Protein AF-A0A813LI84-F1 (afdb_monomer)

Sequence (246 aa):
MDTASLQQKVKVAVPTIILCWWVLRRARQSRLPRPPSPPGHWLLGHALQLPDPSGPDAQHVDVLLLEWARKYNWTVFSFWVPIVGRFIVAADPALVRQVLVTENYPKASLYGNLLPLLGEGSMLVAEGSEWAAKRKVFNPGFSPGFLRGVVATVAEKVQTLCEKCSQAADSAEELGLHEATVDFTADVIAQVAFGEDWGTRGGRADAPSAAVAPTRQLMFELQWECTQNQITPLRIYTNLLSRLRI

Solvent-accessible surface area (backbone atoms only — not comparable to full-atom values): 14608 Å² total; per-residue (Å²): 133,68,64,67,66,52,53,55,50,49,67,53,47,53,58,51,51,52,48,52,49,51,52,52,50,60,70,67,49,70,92,63,88,74,60,56,57,76,93,50,48,94,81,47,28,41,53,86,73,53,55,51,78,87,46,98,80,47,45,62,65,63,59,59,51,51,53,50,33,61,75,50,70,42,39,50,34,31,56,37,32,65,96,84,42,74,48,74,50,63,60,30,68,70,56,41,45,39,46,68,60,72,68,46,64,76,82,60,77,72,52,62,76,45,33,90,79,57,40,91,83,25,67,90,67,44,57,72,70,62,24,51,55,51,49,63,69,51,48,64,76,68,30,75,69,50,50,61,70,43,46,64,62,47,50,55,54,49,50,54,52,51,51,54,54,48,51,26,61,76,69,73,46,90,72,64,62,66,60,55,49,50,50,49,50,50,36,46,46,33,35,72,76,71,70,37,80,61,69,80,69,78,87,75,98,68,73,50,58,89,78,47,42,60,55,53,49,47,51,51,50,47,48,44,40,56,70,75,60,34,89,47,76,61,49,61,48,54,56,50,41,65,73,63,75,114

Structure (mmCIF, N/CA/C/O backbone):
data_AF-A0A813LI84-F1
#
_entry.id   AF-A0A813LI84-F1
#
loop_
_atom_site.group_PDB
_atom_site.id
_atom_site.type_symbol
_atom_site.label_atom_id
_atom_site.label_alt_id
_atom_site.label_comp_id
_atom_site.label_asym_id
_atom_site.label_entity_id
_atom_site.label_seq_id
_atom_site.pdbx_PDB_ins_code
_atom_site.Cartn_x
_atom_site.Cartn_y
_atom_site.Cartn_z
_atom_site.occupancy
_atom_site.B_iso_or_equiv
_atom_site.auth_seq_id
_atom_site.auth_comp_id
_atom_site.auth_asym_id
_atom_site.auth_atom_id
_atom_site.pdbx_PDB_model_num
ATOM 1 N N . MET A 1 1 ? 20.301 44.327 -21.316 1.00 54.25 1 MET A N 1
ATOM 2 C CA . MET A 1 1 ? 20.402 42.900 -21.700 1.00 54.25 1 MET A CA 1
ATOM 3 C C . MET A 1 1 ? 19.756 42.739 -23.060 1.00 54.25 1 MET A C 1
ATOM 5 O O . MET A 1 1 ? 18.609 43.129 -23.217 1.00 54.25 1 MET A O 1
ATOM 9 N N . ASP A 1 2 ? 20.524 42.263 -24.035 1.00 69.25 2 ASP A N 1
ATOM 10 C CA . ASP A 1 2 ? 20.194 42.347 -25.458 1.00 69.25 2 ASP A CA 1
ATOM 11 C C . ASP A 1 2 ? 19.222 41.231 -25.878 1.00 69.25 2 ASP A C 1
ATOM 13 O O . ASP A 1 2 ? 19.578 40.046 -25.922 1.00 69.25 2 ASP A O 1
ATOM 17 N N . THR A 1 3 ? 17.966 41.602 -26.118 1.00 73.44 3 THR A N 1
ATOM 18 C CA . THR A 1 3 ? 16.835 40.683 -26.331 1.00 73.44 3 THR A CA 1
ATOM 19 C C . THR A 1 3 ? 16.998 39.833 -27.594 1.00 73.44 3 THR A C 1
ATOM 21 O O . THR A 1 3 ? 16.540 38.688 -27.624 1.00 73.44 3 THR A O 1
ATOM 24 N N . ALA A 1 4 ? 17.727 40.330 -28.597 1.00 71.88 4 ALA A N 1
ATOM 25 C CA . ALA A 1 4 ? 18.021 39.614 -29.838 1.00 71.88 4 ALA A CA 1
ATOM 26 C C . ALA A 1 4 ? 18.945 38.401 -29.618 1.00 71.88 4 ALA A C 1
ATOM 28 O O . ALA A 1 4 ? 18.701 37.315 -30.150 1.00 71.88 4 ALA A O 1
ATOM 29 N N . SER A 1 5 ? 19.962 38.546 -28.763 1.00 72.38 5 SER A N 1
ATOM 30 C CA . SER A 1 5 ? 20.884 37.454 -28.418 1.00 72.38 5 SER A CA 1
ATOM 31 C C . SER A 1 5 ? 20.192 36.328 -27.634 1.00 72.38 5 SER A C 1
ATOM 33 O O . SER A 1 5 ? 20.496 35.148 -27.818 1.00 72.38 5 SER A O 1
ATOM 35 N N . LEU A 1 6 ? 19.214 36.688 -26.795 1.00 72.38 6 LEU A N 1
ATOM 36 C CA . LEU A 1 6 ? 18.364 35.751 -26.058 1.00 72.38 6 LEU A CA 1
ATOM 37 C C . LEU A 1 6 ? 17.416 35.003 -27.000 1.00 72.38 6 LEU A C 1
ATOM 39 O O . LEU A 1 6 ? 17.326 33.780 -26.926 1.00 72.38 6 LEU A O 1
ATOM 43 N N . GLN A 1 7 ? 16.777 35.710 -27.935 1.00 72.44 7 GLN A N 1
ATOM 44 C CA . GLN A 1 7 ? 15.902 35.109 -28.946 1.00 72.44 7 GLN A CA 1
ATOM 45 C C . GLN A 1 7 ? 16.643 34.084 -29.818 1.00 72.44 7 GLN A C 1
ATOM 47 O O . GLN A 1 7 ? 16.124 32.995 -30.065 1.00 72.44 7 GLN A O 1
ATOM 52 N N . GLN A 1 8 ? 17.875 34.390 -30.240 1.00 76.38 8 GLN A N 1
ATOM 53 C CA . GLN A 1 8 ? 18.722 33.477 -31.018 1.00 76.38 8 GLN A CA 1
ATOM 54 C C . GLN A 1 8 ? 19.065 32.204 -30.225 1.00 76.38 8 GLN A C 1
ATOM 56 O O . GLN A 1 8 ? 18.937 31.092 -30.740 1.00 76.38 8 GLN A O 1
ATOM 61 N N . LYS A 1 9 ? 19.458 32.353 -28.952 1.00 75.69 9 LYS A N 1
ATOM 62 C CA . LYS A 1 9 ? 19.800 31.224 -28.072 1.00 75.69 9 LYS A CA 1
ATOM 63 C C . LYS A 1 9 ? 18.600 30.312 -27.826 1.00 75.69 9 LYS A C 1
ATOM 65 O O . LYS A 1 9 ? 18.747 29.097 -27.904 1.00 75.69 9 LYS A O 1
ATOM 70 N N . VAL A 1 10 ? 17.410 30.875 -27.610 1.00 77.00 10 VAL A N 1
ATOM 71 C CA . VAL A 1 10 ? 16.169 30.098 -27.433 1.00 77.00 10 VAL A CA 1
ATOM 72 C C . VAL A 1 10 ? 15.811 29.326 -28.707 1.00 77.00 10 VAL A C 1
ATOM 74 O O . VAL A 1 10 ? 15.507 28.135 -28.629 1.00 77.00 10 VAL A O 1
ATOM 77 N N . LYS A 1 11 ? 15.921 29.957 -29.885 1.00 79.50 11 LYS A N 1
ATOM 78 C CA . LYS A 1 11 ? 15.613 29.321 -31.180 1.00 79.50 11 LYS A CA 1
ATOM 79 C C . LYS A 1 11 ? 16.479 28.097 -31.483 1.00 79.50 11 LYS A C 1
ATOM 81 O O . LYS A 1 11 ? 16.001 27.194 -32.158 1.00 79.50 11 LYS A O 1
ATOM 86 N N . VAL A 1 12 ? 17.716 28.045 -30.986 1.00 82.25 12 VAL A N 1
ATOM 87 C CA . VAL A 1 12 ? 18.625 26.899 -31.180 1.00 82.25 12 VAL A CA 1
ATOM 88 C C . VAL A 1 12 ? 18.523 25.891 -30.031 1.00 82.25 12 VAL A C 1
ATOM 90 O O . VAL A 1 12 ? 18.570 24.682 -30.262 1.00 82.25 12 VAL A O 1
ATOM 93 N N . ALA A 1 13 ? 18.333 26.359 -28.796 1.00 83.31 13 ALA A N 1
ATOM 94 C CA . ALA A 1 13 ? 18.251 25.501 -27.616 1.00 83.31 13 ALA A CA 1
ATOM 95 C C . ALA A 1 13 ? 17.006 24.604 -27.628 1.00 83.31 13 ALA A C 1
ATOM 97 O O . ALA A 1 13 ? 17.101 23.416 -27.345 1.00 83.31 13 ALA A O 1
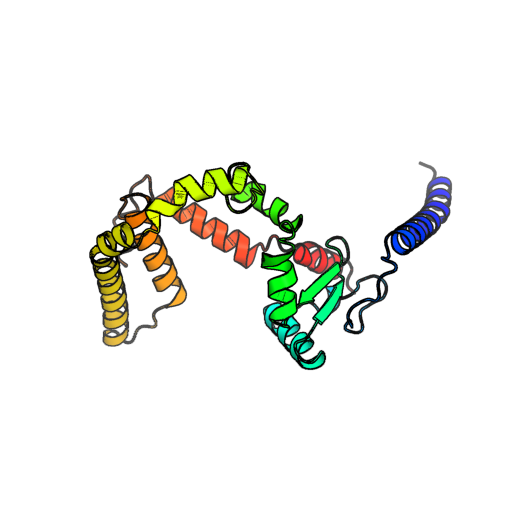ATOM 98 N N . VAL A 1 14 ? 15.838 25.130 -28.002 1.00 85.88 14 VAL A N 1
ATOM 99 C CA . VAL A 1 14 ? 14.591 24.346 -28.012 1.00 85.88 14 VAL A CA 1
ATOM 100 C C . VAL A 1 14 ? 14.657 23.137 -28.964 1.00 85.88 14 VAL A C 1
ATOM 102 O O . VAL A 1 14 ? 14.431 22.019 -28.499 1.00 85.88 14 VAL A O 1
ATOM 105 N N . PRO A 1 15 ? 15.009 23.276 -30.259 1.00 86.88 15 PRO A N 1
ATOM 106 C CA . PRO A 1 15 ? 15.079 22.129 -31.164 1.00 86.88 15 PRO A CA 1
ATOM 107 C C . PRO A 1 15 ? 16.215 21.164 -30.817 1.00 86.88 15 PRO A C 1
ATOM 109 O O . PRO A 1 15 ? 16.045 19.959 -30.984 1.00 86.88 15 PRO A O 1
ATOM 112 N N . THR A 1 16 ? 17.346 21.649 -30.290 1.00 85.00 16 THR A N 1
ATOM 113 C CA . THR A 1 16 ? 18.432 20.763 -29.839 1.00 85.00 16 THR A CA 1
ATOM 114 C C . THR A 1 16 ? 18.027 19.965 -28.606 1.00 85.00 16 THR A C 1
ATOM 116 O O . THR A 1 16 ? 18.278 18.766 -28.578 1.00 85.00 16 THR A O 1
ATOM 119 N N . ILE A 1 17 ? 17.321 20.563 -27.642 1.00 86.00 17 ILE A N 1
ATOM 120 C CA . ILE A 1 17 ? 16.748 19.850 -26.490 1.00 86.00 17 ILE A CA 1
ATOM 121 C C . ILE A 1 17 ? 15.714 18.818 -26.952 1.00 86.00 17 ILE A C 1
ATOM 123 O O . ILE A 1 17 ? 15.761 17.679 -26.494 1.00 86.00 17 ILE A O 1
ATOM 127 N N . ILE A 1 18 ? 14.824 19.170 -27.887 1.00 84.31 18 ILE A N 1
ATOM 128 C CA . ILE A 1 18 ? 13.829 18.239 -28.445 1.00 84.31 18 ILE A CA 1
ATOM 129 C C . ILE A 1 18 ? 14.518 17.072 -29.162 1.00 84.31 18 ILE A C 1
ATOM 131 O O . ILE A 1 18 ? 14.137 15.920 -28.954 1.00 84.31 18 ILE A O 1
ATOM 135 N N . LEU A 1 19 ? 15.547 17.345 -29.969 1.00 84.88 19 LEU A N 1
ATOM 136 C CA . LEU A 1 19 ? 16.305 16.323 -30.687 1.00 84.88 19 LEU A CA 1
ATOM 137 C C . LEU A 1 19 ? 17.085 15.424 -29.723 1.00 84.88 19 LEU A C 1
ATOM 139 O O . LEU A 1 19 ? 17.000 14.204 -29.834 1.00 84.88 19 LEU A O 1
ATOM 143 N N . CYS A 1 20 ? 17.789 16.001 -28.746 1.00 83.00 20 CYS A N 1
ATOM 144 C CA . CYS A 1 20 ? 18.509 15.242 -27.724 1.00 83.00 20 CYS A CA 1
ATOM 145 C C . CYS A 1 20 ? 17.540 14.377 -26.917 1.00 83.00 20 CYS A C 1
ATOM 147 O O . CYS A 1 20 ? 17.782 13.190 -26.722 1.00 83.00 20 CYS A O 1
ATOM 149 N N . TRP A 1 21 ? 16.398 14.933 -26.512 1.00 80.50 21 TRP A N 1
ATOM 150 C CA . TRP A 1 21 ? 15.346 14.184 -25.837 1.00 80.50 21 TRP A CA 1
ATOM 151 C C . TRP A 1 21 ? 14.793 13.058 -26.714 1.00 80.50 21 TRP A C 1
ATOM 153 O O . TRP A 1 21 ? 14.636 11.943 -26.226 1.00 80.50 21 TRP A O 1
ATOM 163 N N . TRP A 1 22 ? 14.548 13.296 -28.007 1.00 79.31 22 TRP A N 1
ATOM 164 C CA . TRP A 1 22 ? 14.065 12.275 -28.940 1.00 79.31 22 TRP A CA 1
ATOM 165 C C . TRP A 1 22 ? 15.086 11.152 -29.147 1.00 79.31 22 TRP A C 1
ATOM 167 O O . TRP A 1 22 ? 14.719 9.978 -29.076 1.00 79.31 22 TRP A O 1
ATOM 177 N N . VAL A 1 23 ? 16.366 11.489 -29.329 1.00 77.25 23 VAL A N 1
ATOM 178 C CA . VAL A 1 23 ? 17.466 10.525 -29.474 1.00 77.25 23 VAL A CA 1
ATOM 179 C C . VAL A 1 23 ? 17.651 9.720 -28.191 1.00 77.25 23 VAL A C 1
ATOM 181 O O . VAL A 1 23 ? 17.680 8.494 -28.248 1.00 77.25 23 VAL A O 1
ATOM 184 N N . LEU A 1 24 ? 17.690 10.371 -27.025 1.00 75.69 24 LEU A N 1
ATOM 185 C CA . LEU A 1 24 ? 17.798 9.697 -25.728 1.00 75.69 24 LEU A CA 1
ATOM 186 C C . LEU A 1 24 ? 16.574 8.823 -25.443 1.00 75.69 24 LEU A C 1
ATOM 188 O O . LEU A 1 24 ? 16.714 7.700 -24.963 1.00 75.69 24 LEU A O 1
ATOM 192 N N . ARG A 1 25 ? 15.369 9.294 -25.782 1.00 71.31 25 ARG A N 1
ATOM 193 C CA . ARG A 1 25 ? 14.130 8.517 -25.667 1.00 71.31 25 ARG A CA 1
ATOM 194 C C . ARG A 1 25 ? 14.186 7.296 -26.573 1.00 71.31 25 ARG A C 1
ATOM 196 O O . ARG A 1 25 ? 13.871 6.209 -26.108 1.00 71.31 25 ARG A O 1
ATOM 203 N N . ARG A 1 26 ? 14.603 7.447 -27.833 1.00 66.38 26 ARG A N 1
ATOM 204 C CA . ARG A 1 26 ? 14.737 6.343 -28.796 1.00 66.38 26 ARG A CA 1
ATOM 205 C C . ARG A 1 26 ? 15.842 5.362 -28.400 1.00 66.38 26 ARG A C 1
ATOM 207 O O . ARG A 1 26 ? 15.654 4.166 -28.567 1.00 66.38 26 ARG A O 1
ATOM 214 N N . ALA A 1 27 ? 16.941 5.835 -27.821 1.00 63.59 27 ALA A N 1
ATOM 215 C CA . ALA A 1 27 ? 18.015 4.989 -27.307 1.00 63.59 27 ALA A CA 1
ATOM 216 C C . ALA A 1 27 ? 17.602 4.211 -26.044 1.00 63.59 27 ALA A C 1
ATOM 218 O O . ALA A 1 27 ? 18.011 3.069 -25.865 1.00 63.59 27 ALA A O 1
ATOM 219 N N . ARG A 1 28 ? 16.750 4.797 -25.190 1.00 64.69 28 ARG A N 1
ATOM 220 C CA . ARG A 1 28 ? 16.179 4.145 -23.994 1.00 64.69 28 ARG A CA 1
ATOM 221 C C . ARG A 1 28 ? 14.986 3.237 -24.292 1.00 64.69 28 ARG A C 1
ATOM 223 O O . ARG A 1 28 ? 14.475 2.579 -23.389 1.00 64.69 28 ARG A O 1
ATOM 230 N N . GLN A 1 29 ? 14.508 3.201 -25.533 1.00 63.69 29 GLN A N 1
ATOM 231 C CA . GLN A 1 29 ? 13.457 2.275 -25.923 1.00 63.69 29 GLN A CA 1
ATOM 232 C C . GLN A 1 29 ? 14.031 0.859 -25.986 1.00 63.69 29 GLN A C 1
ATOM 234 O O . GLN A 1 29 ? 14.881 0.558 -26.821 1.00 63.69 29 GLN A O 1
ATOM 239 N N . SER A 1 30 ? 13.548 -0.018 -25.101 1.00 61.44 30 SER A N 1
ATOM 240 C CA . SER A 1 30 ? 13.903 -1.433 -25.139 1.00 61.44 30 SER A CA 1
ATOM 241 C C . SER A 1 30 ? 13.563 -2.026 -26.509 1.00 61.44 30 SER A C 1
ATOM 243 O O . SER A 1 30 ? 12.526 -1.709 -27.100 1.00 61.44 30 SER A O 1
ATOM 245 N N . ARG A 1 31 ? 14.454 -2.893 -27.008 1.00 65.62 31 ARG A N 1
ATOM 246 C CA . ARG A 1 31 ? 14.252 -3.670 -28.244 1.00 65.62 31 ARG A CA 1
ATOM 247 C C . ARG A 1 31 ? 13.241 -4.808 -28.070 1.00 65.62 31 ARG A C 1
ATOM 249 O O . ARG A 1 31 ? 12.881 -5.453 -29.046 1.00 65.62 31 ARG A O 1
ATOM 256 N N . LEU A 1 32 ? 12.815 -5.065 -26.833 1.00 71.69 32 LEU A N 1
ATOM 257 C CA . LEU A 1 32 ? 11.843 -6.100 -26.517 1.00 71.69 32 LEU A CA 1
ATOM 258 C C . LEU A 1 32 ? 10.445 -5.696 -27.008 1.00 71.69 32 LEU A C 1
ATOM 260 O O . LEU A 1 32 ? 10.082 -4.516 -26.903 1.00 71.69 32 LEU A O 1
ATOM 264 N N . PRO A 1 33 ? 9.652 -6.660 -27.514 1.00 76.44 33 PRO A N 1
ATOM 265 C CA . PRO A 1 33 ? 8.260 -6.416 -27.859 1.00 76.44 33 PRO A CA 1
ATOM 266 C C . PRO A 1 33 ? 7.524 -5.876 -26.633 1.00 76.44 33 PRO A C 1
ATOM 268 O O . PRO A 1 33 ? 7.711 -6.340 -25.506 1.00 76.44 33 PRO A O 1
ATOM 271 N N . ARG A 1 34 ? 6.725 -4.832 -26.845 1.00 81.38 34 ARG A N 1
ATOM 272 C CA . ARG A 1 34 ? 6.002 -4.174 -25.759 1.00 81.38 34 ARG A CA 1
ATOM 273 C C . ARG A 1 34 ? 4.632 -4.818 -25.588 1.00 81.38 34 ARG A C 1
ATOM 275 O O . ARG A 1 34 ? 3.974 -5.066 -26.598 1.00 81.38 34 ARG A O 1
ATOM 282 N N . PRO A 1 35 ? 4.169 -4.990 -24.338 1.00 89.00 35 PRO A N 1
ATOM 283 C CA . PRO A 1 35 ? 2.762 -5.213 -24.061 1.00 89.00 35 PRO A CA 1
ATOM 284 C C . PRO A 1 35 ? 1.883 -4.171 -24.761 1.00 89.00 35 PRO A C 1
ATOM 286 O O . PRO A 1 35 ? 2.334 -3.029 -24.950 1.00 89.00 35 PRO A O 1
ATOM 289 N N . PRO A 1 36 ? 0.635 -4.526 -25.098 1.00 91.00 36 PRO A N 1
ATOM 290 C CA . PRO A 1 36 ? -0.314 -3.576 -25.654 1.00 91.00 36 PRO A CA 1
ATOM 291 C C . PRO A 1 36 ? -0.484 -2.365 -24.721 1.00 91.00 36 PRO A C 1
ATOM 293 O O . PRO A 1 36 ? -0.264 -2.440 -23.511 1.00 91.00 36 PRO A O 1
ATOM 296 N N . SER A 1 37 ? -0.815 -1.216 -25.303 1.00 89.50 37 SER A N 1
ATOM 297 C CA . SER A 1 37 ? -0.973 0.057 -24.593 1.00 89.50 37 SER A CA 1
ATOM 298 C C . SER A 1 37 ? -2.244 0.742 -25.072 1.00 89.50 37 SER A C 1
ATOM 300 O O . SER A 1 37 ? -2.554 0.642 -26.268 1.00 89.50 37 SER A O 1
ATOM 302 N N . PRO A 1 38 ? -2.959 1.466 -24.193 1.00 89.56 38 PRO A N 1
ATOM 303 C CA . PRO A 1 38 ? -3.996 2.384 -24.633 1.00 89.56 38 PRO A CA 1
ATOM 304 C C . PRO A 1 38 ? -3.417 3.431 -25.594 1.00 89.56 38 PRO A C 1
ATOM 306 O O . PRO A 1 38 ? -2.210 3.706 -25.565 1.00 89.56 38 PRO A O 1
ATOM 309 N N . PRO A 1 39 ? -4.247 4.002 -26.485 1.00 87.81 39 PRO A N 1
ATOM 310 C CA . PRO A 1 39 ? -3.826 5.139 -27.287 1.00 87.81 39 PRO A CA 1
ATOM 311 C C . PRO A 1 39 ? -3.559 6.318 -26.347 1.00 87.81 39 PRO A C 1
ATOM 313 O O . PRO A 1 39 ? -4.461 6.748 -25.639 1.00 87.81 39 PRO A O 1
ATOM 316 N N . GLY A 1 40 ? -2.328 6.826 -26.326 1.00 85.69 40 GLY A N 1
ATOM 317 C CA . GLY A 1 40 ? -1.915 7.958 -25.491 1.00 85.69 40 GLY A CA 1
ATOM 318 C C . GLY A 1 40 ? -1.427 9.144 -26.323 1.00 85.69 40 GLY A C 1
ATOM 319 O O . GLY A 1 40 ? -1.034 8.994 -27.481 1.00 85.69 40 GLY A O 1
ATOM 320 N N . HIS A 1 41 ? -1.407 10.332 -25.721 1.00 85.94 41 HIS A N 1
ATOM 321 C CA . HIS A 1 41 ? -0.845 11.536 -26.327 1.00 85.94 41 HIS A CA 1
ATOM 322 C C . HIS A 1 41 ? 0.666 11.368 -26.581 1.00 85.94 41 HIS A C 1
ATOM 324 O O . HIS A 1 41 ? 1.400 10.816 -25.760 1.00 85.94 41 HIS A O 1
ATOM 330 N N . TRP A 1 42 ? 1.181 11.878 -27.699 1.00 78.94 42 TRP A N 1
ATOM 331 C CA . TRP A 1 42 ? 2.578 11.663 -28.112 1.00 78.94 42 TRP A CA 1
ATOM 332 C C . TRP A 1 42 ? 3.616 12.256 -27.134 1.00 78.94 42 TRP A C 1
ATOM 334 O O . TRP A 1 42 ? 4.693 11.673 -26.929 1.00 78.94 42 TRP A O 1
ATOM 344 N N . LEU A 1 43 ? 3.275 13.399 -26.520 1.00 79.38 43 LEU A N 1
ATOM 345 C CA . LEU A 1 43 ? 4.112 14.119 -25.553 1.00 79.38 43 LEU A CA 1
ATOM 346 C C . LEU A 1 43 ? 3.753 13.790 -24.104 1.00 79.38 43 LEU A C 1
ATOM 348 O O . LEU A 1 43 ? 4.642 13.613 -23.280 1.00 79.38 43 LEU A O 1
ATOM 352 N N . LEU A 1 44 ? 2.457 13.710 -23.802 1.00 80.88 44 LEU A N 1
ATOM 353 C CA . LEU A 1 44 ? 1.947 13.572 -22.432 1.00 80.88 44 LEU A CA 1
ATOM 354 C C . LEU A 1 44 ? 1.603 12.125 -22.070 1.00 80.88 44 LEU A C 1
ATOM 356 O O . LEU A 1 44 ? 1.222 11.843 -20.939 1.00 80.88 44 LEU A O 1
ATOM 360 N N . GLY A 1 45 ? 1.747 11.195 -23.012 1.00 86.25 45 GLY A N 1
ATOM 361 C CA . GLY A 1 45 ? 1.441 9.794 -22.790 1.00 86.25 45 GLY A CA 1
ATOM 362 C C . GLY A 1 45 ? 0.001 9.623 -22.348 1.00 86.25 45 GLY A C 1
ATOM 363 O O . GLY A 1 45 ? -0.927 10.081 -23.009 1.00 86.25 45 GLY A O 1
ATOM 364 N N . HIS A 1 46 ? -0.157 8.991 -21.196 1.00 88.75 46 HIS A N 1
ATOM 365 C CA . HIS A 1 46 ? -1.449 8.715 -20.585 1.00 88.75 46 HIS A CA 1
ATOM 366 C C . HIS A 1 46 ? -1.759 9.682 -19.440 1.00 88.75 46 HIS A C 1
ATOM 368 O O . HIS A 1 46 ? -2.756 9.495 -18.762 1.00 88.75 46 HIS A O 1
ATOM 374 N N . ALA A 1 47 ? -0.942 10.724 -19.225 1.00 83.75 47 ALA A N 1
ATOM 375 C CA . ALA A 1 47 ? -1.142 11.665 -18.121 1.00 83.75 47 ALA A CA 1
ATOM 376 C C . ALA A 1 47 ? -2.523 12.336 -18.156 1.00 83.75 47 ALA A C 1
ATOM 378 O O . ALA A 1 47 ? -3.123 12.525 -17.111 1.00 83.75 47 ALA A O 1
ATOM 379 N N . LEU A 1 48 ? -3.041 12.635 -19.353 1.00 82.69 48 LEU A N 1
ATOM 380 C CA . LEU A 1 48 ? -4.362 13.249 -19.544 1.00 82.69 48 LEU A CA 1
ATOM 381 C C . LEU A 1 48 ? -5.538 12.287 -19.320 1.00 82.69 48 LEU A C 1
ATOM 383 O O . LEU A 1 48 ? -6.671 12.733 -19.223 1.00 82.69 48 LEU A O 1
ATOM 387 N N . GLN A 1 49 ? -5.284 10.978 -19.312 1.00 84.62 49 GLN A N 1
ATOM 388 C CA . GLN A 1 49 ? -6.313 9.961 -19.070 1.00 84.62 49 GLN A CA 1
ATOM 389 C C . GLN A 1 49 ? -6.412 9.602 -17.593 1.00 84.62 49 GLN A C 1
ATOM 391 O O . GLN A 1 49 ? -7.362 8.937 -17.198 1.00 84.62 49 GLN A O 1
ATOM 396 N N . LEU A 1 50 ? -5.419 9.995 -16.793 1.00 82.06 50 LEU A N 1
ATOM 397 C CA . LEU A 1 50 ? -5.433 9.736 -15.367 1.00 82.06 50 LEU A CA 1
ATOM 398 C C . LEU A 1 50 ? -6.458 10.669 -14.720 1.00 82.06 50 LEU A C 1
ATOM 400 O O . LEU A 1 50 ? -6.412 11.872 -14.987 1.00 82.06 50 LEU A O 1
ATOM 404 N N . PRO A 1 51 ? -7.383 10.125 -13.913 1.00 75.25 51 PRO A N 1
ATOM 405 C CA . PRO A 1 51 ? -8.411 10.934 -13.285 1.00 75.25 51 PRO A CA 1
ATOM 406 C C . PRO A 1 51 ? -7.767 11.973 -12.369 1.00 75.25 51 PRO A C 1
ATOM 408 O O . PRO A 1 51 ? -6.744 11.698 -11.735 1.00 75.25 51 PRO A O 1
ATOM 411 N N . ASP A 1 52 ? -8.356 13.171 -12.327 1.00 71.44 52 ASP A N 1
ATOM 412 C CA . ASP A 1 52 ? -7.936 14.194 -11.378 1.00 71.44 52 ASP A CA 1
ATOM 413 C C . ASP A 1 52 ? -8.447 13.802 -9.985 1.00 71.44 52 ASP A C 1
ATOM 415 O O . ASP A 1 52 ? -9.660 13.809 -9.757 1.00 71.44 52 ASP A O 1
ATOM 419 N N . PRO A 1 53 ? -7.553 13.467 -9.043 1.00 61.81 53 PRO A N 1
ATOM 420 C CA . PRO A 1 53 ? -7.947 13.097 -7.691 1.00 61.81 53 PRO A CA 1
ATOM 421 C C . PRO A 1 53 ? -8.652 14.228 -6.929 1.00 61.81 53 PRO A C 1
ATOM 423 O O . PRO A 1 53 ? -9.286 13.960 -5.915 1.00 61.81 53 PRO A O 1
ATOM 426 N N . SER A 1 54 ? -8.533 15.481 -7.381 1.00 59.59 54 SER A N 1
ATOM 427 C CA . SER A 1 54 ? -9.159 16.653 -6.755 1.00 59.59 54 SER A CA 1
ATOM 428 C C . SER A 1 54 ? -10.417 17.142 -7.488 1.00 59.59 54 SER A C 1
ATOM 430 O O . SER A 1 54 ? -10.983 18.167 -7.107 1.00 59.59 54 SER A O 1
ATOM 432 N N . GLY A 1 55 ? -10.840 16.452 -8.553 1.00 61.03 55 GLY A N 1
ATOM 433 C CA . GLY A 1 55 ? -11.989 16.844 -9.367 1.00 61.03 55 GLY A CA 1
ATOM 434 C C . GLY A 1 55 ? -13.348 16.480 -8.745 1.00 61.03 55 GLY A C 1
ATOM 435 O O . GLY A 1 55 ? -13.425 15.605 -7.887 1.00 61.03 55 GLY A O 1
ATOM 436 N N . PRO A 1 56 ? -14.451 17.106 -9.198 1.00 56.34 56 PRO A N 1
ATOM 437 C CA . PRO A 1 56 ? -15.807 16.742 -8.768 1.00 56.34 56 PRO A CA 1
ATOM 438 C C . PRO A 1 56 ? -16.201 15.310 -9.182 1.00 56.34 56 PRO A C 1
ATOM 440 O O . PRO A 1 56 ? -16.972 14.670 -8.477 1.00 56.34 56 PRO A O 1
ATOM 443 N N . ASP A 1 57 ? -15.607 14.791 -10.265 1.00 61.78 57 ASP A N 1
ATOM 444 C CA . ASP A 1 57 ? -15.720 13.400 -10.731 1.00 61.78 57 ASP A CA 1
ATOM 445 C C . ASP A 1 57 ? -14.465 12.583 -10.361 1.00 61.78 57 ASP A C 1
ATOM 447 O O . ASP A 1 57 ? -13.932 11.842 -11.192 1.00 61.78 57 ASP A O 1
ATOM 451 N N . ALA A 1 58 ? -13.930 12.764 -9.145 1.00 62.09 58 ALA A N 1
ATOM 452 C CA . ALA A 1 58 ? -12.718 12.090 -8.672 1.00 62.09 58 ALA A CA 1
ATOM 453 C C . ALA A 1 58 ? -12.894 10.562 -8.637 1.00 62.09 58 ALA A C 1
ATOM 455 O O . ALA A 1 58 ? -13.232 9.961 -7.618 1.00 62.09 58 ALA A O 1
ATOM 456 N N . GLN A 1 59 ? -12.643 9.913 -9.770 1.00 69.50 59 GLN A N 1
ATOM 457 C CA . GLN A 1 59 ? -12.472 8.472 -9.829 1.00 69.50 59 GLN A CA 1
ATOM 458 C C . GLN A 1 59 ? -11.059 8.127 -9.381 1.00 69.50 59 GLN A C 1
ATOM 460 O O . GLN A 1 59 ? -10.083 8.776 -9.756 1.00 69.50 59 GLN A O 1
ATOM 465 N N . HIS A 1 60 ? -10.936 7.080 -8.577 1.00 74.19 60 HIS A N 1
ATOM 466 C CA . HIS A 1 60 ? -9.626 6.586 -8.205 1.00 74.19 60 HIS A CA 1
ATOM 467 C C . HIS A 1 60 ? -8.966 5.895 -9.419 1.00 74.19 60 HIS A C 1
ATOM 469 O O . HIS A 1 60 ? -9.627 5.359 -10.312 1.00 74.19 60 HIS A O 1
ATOM 475 N N . VAL A 1 61 ? -7.633 5.963 -9.501 1.00 80.19 61 VAL A N 1
ATOM 476 C CA . VAL A 1 61 ? -6.858 5.502 -10.672 1.00 80.19 61 VAL A CA 1
ATOM 477 C C . VAL A 1 61 ? -7.026 4.006 -10.959 1.00 80.19 61 VAL A C 1
ATOM 479 O O . VAL A 1 61 ? -6.856 3.558 -12.091 1.00 80.19 61 VAL A O 1
ATOM 482 N N . ASP A 1 62 ? -7.375 3.225 -9.943 1.00 83.00 62 ASP A N 1
ATOM 483 C CA . ASP A 1 62 ? -7.657 1.795 -10.052 1.00 83.00 62 ASP A CA 1
ATOM 484 C C . ASP A 1 62 ? -8.840 1.495 -10.977 1.00 83.00 62 ASP A C 1
ATOM 486 O O . ASP A 1 62 ? -8.760 0.531 -11.734 1.00 83.00 62 ASP A O 1
ATOM 490 N N . VAL A 1 63 ? -9.882 2.331 -11.001 1.00 87.19 63 VAL A N 1
ATOM 491 C CA . VAL A 1 63 ? -1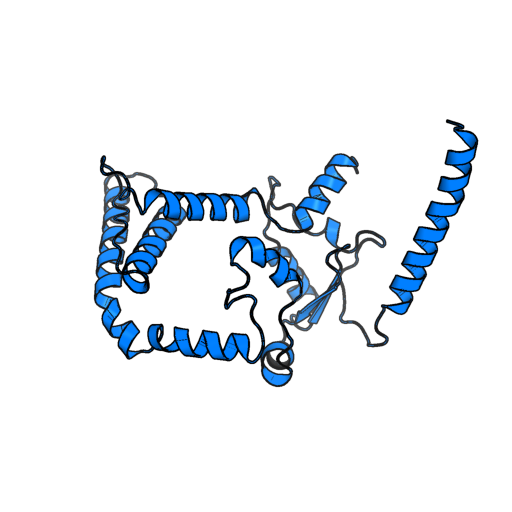1.035 2.166 -11.902 1.00 87.19 63 VAL A CA 1
ATOM 492 C C . VAL A 1 63 ? -10.570 2.166 -13.359 1.00 87.19 63 VAL A C 1
ATOM 494 O O . VAL A 1 63 ? -10.863 1.232 -14.106 1.00 87.19 63 VAL A O 1
ATOM 497 N N . LEU A 1 64 ? -9.741 3.142 -13.737 1.00 87.94 64 LEU A N 1
ATOM 498 C CA . LEU A 1 64 ? -9.145 3.220 -15.072 1.00 87.94 64 LEU A CA 1
ATOM 499 C C . LEU A 1 64 ? -8.253 2.006 -15.376 1.00 87.94 64 LEU A C 1
ATOM 501 O O . LEU A 1 64 ? -8.296 1.446 -16.475 1.00 87.94 64 LEU A O 1
ATOM 505 N N . LEU A 1 65 ? -7.443 1.572 -14.405 1.00 89.81 65 LEU A N 1
ATOM 506 C CA . LEU A 1 65 ? -6.593 0.390 -14.567 1.00 89.81 65 LEU A CA 1
ATOM 507 C C . LEU A 1 65 ? -7.423 -0.886 -14.765 1.00 89.81 65 LEU A C 1
ATOM 509 O O . LEU A 1 65 ? -7.028 -1.735 -15.564 1.00 89.81 65 LEU A O 1
ATOM 513 N N . LEU A 1 66 ? -8.570 -1.013 -14.094 1.00 91.12 66 LEU A N 1
ATOM 514 C CA . LEU A 1 66 ? -9.504 -2.129 -14.256 1.00 91.12 66 LEU A CA 1
ATOM 515 C C . LEU A 1 66 ? -10.186 -2.105 -15.627 1.00 91.12 66 LEU A C 1
ATOM 517 O O . LEU A 1 66 ? -10.325 -3.152 -16.262 1.00 91.12 66 LEU A O 1
ATOM 521 N N . GLU A 1 67 ? -10.579 -0.933 -16.123 1.00 91.44 67 GLU A N 1
ATOM 522 C CA . GLU A 1 67 ? -11.125 -0.788 -17.476 1.00 91.44 67 GLU A CA 1
ATOM 523 C C . GLU A 1 67 ? -10.110 -1.194 -18.546 1.00 91.44 67 GLU A C 1
ATOM 525 O O . GLU A 1 67 ? -10.428 -1.956 -19.466 1.00 91.44 67 GLU A O 1
ATOM 530 N N . TRP A 1 68 ? -8.860 -0.746 -18.410 1.00 92.81 68 TRP A N 1
ATOM 531 C CA . TRP A 1 68 ? -7.782 -1.172 -19.297 1.00 92.81 68 TRP A CA 1
ATOM 532 C C . TRP A 1 68 ? -7.487 -2.663 -19.158 1.00 92.81 68 TRP A C 1
ATOM 534 O O . TRP A 1 68 ? -7.333 -3.338 -20.175 1.00 92.81 68 TRP A O 1
ATOM 544 N N . ALA A 1 69 ? -7.481 -3.209 -17.940 1.00 92.81 69 ALA A N 1
ATOM 545 C CA . ALA A 1 69 ? -7.311 -4.642 -17.726 1.00 92.81 69 ALA A CA 1
ATOM 546 C C . ALA A 1 69 ? -8.392 -5.444 -18.465 1.00 92.81 69 ALA A C 1
ATOM 548 O O . ALA A 1 69 ? -8.052 -6.372 -19.197 1.00 92.81 69 ALA A O 1
ATOM 549 N N . ARG A 1 70 ? -9.668 -5.039 -18.378 1.00 93.50 70 ARG A N 1
ATOM 550 C CA . ARG A 1 70 ? -10.764 -5.657 -19.147 1.00 93.50 70 ARG A CA 1
ATOM 551 C C . ARG A 1 70 ? -10.532 -5.555 -20.653 1.00 93.50 70 ARG A C 1
ATOM 553 O O . ARG A 1 70 ? -10.658 -6.554 -21.353 1.00 93.50 70 ARG A O 1
ATOM 560 N N . LYS A 1 71 ? -10.148 -4.376 -21.152 1.00 93.81 71 LYS A N 1
ATOM 561 C CA . LYS A 1 71 ? -9.878 -4.139 -22.581 1.00 93.81 71 LYS A CA 1
ATOM 562 C C . LYS A 1 71 ? -8.734 -4.998 -23.130 1.00 93.81 71 LYS A C 1
ATOM 564 O O . LYS A 1 71 ? -8.759 -5.372 -24.299 1.00 93.81 71 LYS A O 1
ATOM 569 N N . TYR A 1 72 ? -7.740 -5.303 -22.300 1.00 92.38 72 TYR A N 1
ATOM 570 C CA . TYR A 1 72 ? -6.574 -6.120 -22.651 1.00 92.38 72 TYR A CA 1
ATOM 571 C C . TYR A 1 72 ? -6.662 -7.557 -22.106 1.00 92.38 72 TYR A C 1
ATOM 573 O O . TYR A 1 72 ? -5.638 -8.218 -21.912 1.00 92.38 72 TYR A O 1
ATOM 581 N N . ASN A 1 73 ? -7.884 -8.056 -21.886 1.00 92.81 73 ASN A N 1
ATOM 582 C CA . ASN A 1 73 ? -8.179 -9.441 -21.506 1.00 92.81 73 ASN A CA 1
ATOM 583 C C . ASN A 1 73 ? -7.447 -9.925 -20.240 1.00 92.81 73 ASN A C 1
ATOM 585 O O . ASN A 1 73 ? -7.045 -11.081 -20.173 1.00 92.81 73 ASN A O 1
ATOM 589 N N . TRP A 1 74 ? -7.246 -9.052 -19.250 1.00 90.44 74 TRP A N 1
ATOM 590 C CA . TRP A 1 74 ? -6.632 -9.376 -17.952 1.00 90.44 74 TRP A CA 1
ATOM 591 C C . TRP A 1 74 ? -5.238 -10.019 -18.038 1.00 90.44 74 TRP A C 1
ATOM 593 O O . TRP A 1 74 ? -4.824 -10.736 -17.133 1.00 90.44 74 TRP A O 1
ATOM 603 N N . THR A 1 75 ? -4.497 -9.759 -19.116 1.00 90.00 75 THR A N 1
ATOM 604 C CA . THR A 1 75 ? -3.185 -10.382 -19.346 1.00 90.00 75 THR A CA 1
ATOM 605 C C . THR A 1 75 ? -2.051 -9.460 -18.903 1.00 90.00 75 THR A C 1
ATOM 607 O O . THR A 1 75 ? -1.590 -9.493 -17.760 1.00 90.00 75 THR A O 1
ATOM 610 N N . VAL A 1 76 ? -1.610 -8.593 -19.807 1.00 92.88 76 VAL A N 1
ATOM 611 C CA . VAL A 1 76 ? -0.582 -7.594 -19.565 1.00 92.88 76 VAL A CA 1
ATOM 612 C C . VAL A 1 76 ? -0.829 -6.402 -20.472 1.00 92.88 76 VAL A C 1
ATOM 614 O O . VAL A 1 76 ? -1.086 -6.541 -21.667 1.00 92.88 76 VAL A O 1
ATOM 617 N N . PHE A 1 77 ? -0.713 -5.209 -19.913 1.00 93.62 77 PHE A N 1
ATOM 618 C CA . PHE A 1 77 ? -0.707 -3.985 -20.695 1.00 93.62 77 PHE A CA 1
ATOM 619 C C . PHE A 1 77 ? 0.314 -3.021 -20.123 1.00 93.62 77 PHE A C 1
ATOM 621 O O . PHE A 1 77 ? 0.956 -3.258 -19.099 1.00 93.62 77 PHE A O 1
ATOM 628 N N . SER A 1 78 ? 0.529 -1.928 -20.830 1.00 92.62 78 SER A N 1
ATOM 629 C CA . SER A 1 78 ? 1.477 -0.924 -20.400 1.00 92.62 78 SER A CA 1
ATOM 630 C C . SER A 1 78 ? 0.968 0.465 -20.689 1.00 92.62 78 SER A C 1
ATOM 632 O O . SER A 1 78 ? 0.242 0.676 -21.651 1.00 92.62 78 SER A O 1
ATOM 634 N N . PHE A 1 79 ? 1.384 1.412 -19.866 1.00 91.00 79 PHE A N 1
ATOM 635 C CA . PHE A 1 79 ? 1.114 2.822 -20.077 1.00 91.00 79 PHE A CA 1
ATOM 636 C C . PHE A 1 79 ? 2.347 3.628 -19.680 1.00 91.00 79 PHE A C 1
ATOM 638 O O . PHE A 1 79 ? 3.325 3.115 -19.134 1.00 91.00 79 PHE A O 1
ATOM 645 N N . TRP A 1 80 ? 2.351 4.900 -20.035 1.00 87.38 80 TRP A N 1
ATOM 646 C CA . TRP A 1 80 ? 3.487 5.781 -19.804 1.00 87.38 80 TRP A CA 1
ATOM 647 C C . TRP A 1 80 ? 3.002 7.148 -19.369 1.00 87.38 80 TRP A C 1
ATOM 649 O O . TRP A 1 80 ? 2.095 7.706 -19.991 1.00 87.38 80 TRP A O 1
ATOM 659 N N . VAL A 1 81 ? 3.662 7.670 -18.343 1.00 85.44 81 VAL A N 1
ATOM 660 C CA . VAL A 1 81 ? 3.473 9.012 -17.812 1.00 85.44 81 VAL A CA 1
ATOM 661 C C . VAL A 1 81 ? 4.819 9.733 -17.947 1.00 85.44 81 VAL A C 1
ATOM 663 O O . VAL A 1 81 ? 5.860 9.153 -17.611 1.00 85.44 81 VAL A O 1
ATOM 666 N N . PRO A 1 82 ? 4.855 10.973 -18.463 1.00 76.50 82 PRO A N 1
ATOM 667 C CA . PRO A 1 82 ? 6.072 11.776 -18.467 1.00 76.50 82 PRO A CA 1
ATOM 668 C C . PRO A 1 82 ? 6.677 11.855 -17.055 1.00 76.50 82 PRO A C 1
ATOM 670 O O . PRO A 1 82 ? 5.956 11.674 -16.082 1.00 76.50 82 PRO A O 1
ATOM 673 N N . ILE A 1 83 ? 7.994 12.082 -16.950 1.00 74.25 83 ILE A N 1
ATOM 674 C CA . 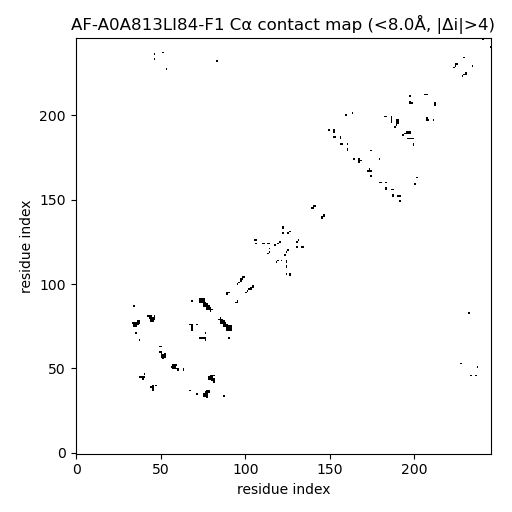ILE A 1 83 ? 8.814 12.154 -15.709 1.00 74.25 83 ILE A CA 1
ATOM 675 C C . ILE A 1 83 ? 8.823 10.879 -14.845 1.00 74.25 83 ILE A C 1
ATOM 677 O O . ILE A 1 83 ? 9.898 10.409 -14.492 1.00 74.25 83 ILE A O 1
ATOM 681 N N . VAL A 1 84 ? 7.666 10.291 -14.552 1.00 77.38 84 VAL A N 1
ATOM 682 C CA . VAL A 1 84 ? 7.490 9.063 -13.768 1.00 77.38 84 VAL A CA 1
ATOM 683 C C . VAL A 1 84 ? 8.008 7.845 -14.529 1.00 77.38 84 VAL A C 1
ATOM 685 O O . VAL A 1 84 ? 8.649 6.966 -13.962 1.00 77.38 84 VAL A O 1
ATOM 688 N N . GLY A 1 85 ? 7.769 7.806 -15.840 1.00 81.56 85 GLY A N 1
ATOM 689 C CA . GLY A 1 85 ? 8.218 6.723 -16.697 1.00 81.56 85 GLY A CA 1
ATOM 690 C C . GLY A 1 85 ? 7.096 5.766 -17.076 1.00 81.56 85 GLY A C 1
ATOM 691 O O . GLY A 1 85 ? 5.928 6.133 -17.211 1.00 81.56 85 GLY A O 1
ATOM 692 N N . ARG A 1 86 ? 7.494 4.544 -17.418 1.00 86.00 86 ARG A N 1
ATOM 693 C CA . ARG A 1 86 ? 6.622 3.557 -18.050 1.00 86.00 86 ARG A CA 1
ATOM 694 C C . ARG A 1 86 ? 6.229 2.500 -17.034 1.00 86.00 86 ARG A C 1
ATOM 696 O O . ARG A 1 86 ? 7.092 1.935 -16.373 1.00 86.00 86 ARG A O 1
ATOM 703 N N . PHE A 1 87 ? 4.944 2.200 -17.001 1.00 88.94 87 PHE A N 1
ATOM 704 C CA . PHE A 1 87 ? 4.361 1.162 -16.176 1.00 88.94 87 PHE A CA 1
ATOM 705 C C . PHE A 1 87 ? 3.995 -0.035 -17.043 1.00 88.94 87 PHE A C 1
ATOM 707 O O . PHE A 1 87 ? 3.524 0.110 -18.176 1.00 88.94 87 PHE A O 1
ATOM 714 N N . ILE A 1 88 ? 4.232 -1.223 -16.503 1.00 91.25 88 ILE A N 1
ATOM 715 C CA . ILE A 1 88 ? 3.736 -2.483 -17.042 1.00 91.25 88 ILE A CA 1
ATOM 716 C C . ILE A 1 88 ? 2.827 -3.053 -15.966 1.00 91.25 88 ILE A C 1
ATOM 718 O O . ILE A 1 88 ? 3.252 -3.225 -14.828 1.00 91.25 88 ILE A O 1
ATOM 722 N N . VAL A 1 89 ? 1.578 -3.303 -16.332 1.00 92.44 89 VAL A N 1
ATOM 723 C CA . VAL A 1 89 ? 0.574 -3.877 -15.447 1.00 92.44 89 VAL A CA 1
ATOM 724 C C . VAL A 1 89 ? 0.401 -5.327 -15.857 1.00 92.44 89 VAL A C 1
ATOM 726 O O . VAL A 1 89 ? -0.015 -5.605 -16.982 1.00 92.44 89 VAL A O 1
ATOM 729 N N . ALA A 1 90 ? 0.759 -6.236 -14.955 1.00 93.38 90 ALA A N 1
ATOM 730 C CA . ALA A 1 90 ? 0.525 -7.664 -15.103 1.00 93.38 90 ALA A CA 1
ATOM 731 C C . ALA A 1 90 ? -0.716 -8.042 -14.291 1.00 93.38 90 ALA A C 1
ATOM 733 O O . ALA A 1 90 ? -0.752 -7.808 -13.085 1.00 93.38 90 ALA A O 1
ATOM 734 N N . ALA A 1 91 ? -1.719 -8.602 -14.961 1.00 92.44 91 ALA A N 1
ATOM 735 C CA . ALA A 1 91 ? -2.937 -9.113 -14.333 1.00 92.44 91 ALA A CA 1
ATOM 736 C C . ALA A 1 91 ? -3.018 -10.651 -14.396 1.00 92.44 91 ALA A C 1
ATOM 738 O O . ALA A 1 91 ? -3.745 -11.254 -13.611 1.00 92.44 91 ALA A O 1
ATOM 739 N N . ASP A 1 92 ? -2.220 -11.288 -15.259 1.00 93.19 92 ASP A N 1
ATOM 740 C CA . ASP A 1 92 ? -2.066 -12.743 -15.296 1.00 93.19 92 ASP A CA 1
ATOM 741 C C . ASP A 1 92 ? -1.328 -13.254 -14.035 1.00 93.19 92 ASP A C 1
ATOM 743 O O . ASP A 1 92 ? -0.188 -12.836 -13.786 1.00 93.19 92 ASP A O 1
ATOM 747 N N . PRO A 1 93 ? -1.913 -14.188 -13.257 1.00 94.44 93 PRO A N 1
ATOM 748 C CA . PRO A 1 93 ? -1.278 -14.762 -12.070 1.00 94.44 93 PRO A CA 1
ATOM 749 C C . PRO A 1 93 ? 0.112 -15.366 -12.315 1.00 94.44 93 PRO A C 1
ATOM 751 O O . PRO A 1 93 ? 0.982 -15.275 -11.444 1.00 94.44 93 PRO A O 1
ATOM 754 N N . ALA A 1 94 ? 0.354 -15.964 -13.485 1.00 95.06 94 ALA A N 1
ATOM 755 C CA . ALA A 1 94 ? 1.650 -16.538 -13.836 1.00 95.06 94 ALA A CA 1
ATOM 756 C C . ALA A 1 94 ? 2.716 -15.445 -13.997 1.00 95.06 94 ALA A C 1
ATOM 758 O O . ALA A 1 94 ? 3.822 -15.583 -13.466 1.00 95.06 94 ALA A O 1
ATOM 759 N N . LEU A 1 95 ? 2.368 -14.327 -14.646 1.00 93.19 95 LEU A N 1
ATOM 760 C CA . LEU A 1 95 ? 3.256 -13.168 -14.781 1.00 93.19 95 LEU A CA 1
ATOM 761 C C . LEU A 1 95 ? 3.492 -12.482 -13.433 1.00 93.19 95 LEU A C 1
ATOM 763 O O . LEU A 1 95 ? 4.626 -12.134 -13.112 1.00 93.19 95 LEU A O 1
ATOM 767 N N . VAL A 1 96 ? 2.448 -12.334 -12.615 1.00 94.88 96 VAL A N 1
ATOM 768 C CA . VAL A 1 96 ? 2.566 -11.770 -11.262 1.00 94.88 96 VAL A CA 1
ATOM 769 C C . VAL A 1 96 ? 3.521 -12.611 -10.412 1.00 94.88 96 VAL A C 1
ATOM 771 O O . VAL A 1 96 ? 4.430 -12.067 -9.786 1.00 94.88 96 VAL A O 1
ATOM 774 N N . ARG A 1 97 ? 3.392 -13.945 -10.443 1.00 96.56 97 ARG A N 1
ATOM 775 C CA . ARG A 1 97 ? 4.320 -14.858 -9.758 1.00 96.56 97 ARG A CA 1
ATOM 776 C C . ARG A 1 97 ? 5.740 -14.760 -10.313 1.00 96.56 97 ARG A C 1
ATOM 778 O O . ARG A 1 97 ? 6.702 -14.833 -9.547 1.00 96.56 97 ARG A O 1
ATOM 785 N N . GLN A 1 98 ? 5.895 -14.615 -11.627 1.00 95.31 98 GLN A N 1
ATOM 786 C CA . GLN A 1 98 ? 7.210 -14.435 -12.231 1.00 95.31 98 GLN A CA 1
ATOM 787 C C . GLN A 1 98 ? 7.883 -13.165 -11.695 1.00 95.31 98 GLN A C 1
ATOM 789 O O . GLN A 1 98 ? 9.012 -13.237 -11.222 1.00 95.31 98 GLN A O 1
ATOM 794 N N . VAL A 1 99 ? 7.166 -12.039 -11.681 1.00 94.00 99 VAL A N 1
ATOM 795 C CA . VAL A 1 99 ? 7.696 -10.737 -11.253 1.00 94.00 99 VAL A CA 1
ATOM 796 C C . VAL A 1 99 ? 7.967 -10.684 -9.746 1.00 94.00 99 VAL A C 1
ATOM 798 O O . VAL A 1 99 ? 9.044 -10.253 -9.338 1.00 94.00 99 VAL A O 1
ATOM 801 N N . LEU A 1 100 ? 7.010 -11.117 -8.920 1.00 94.69 100 LEU A N 1
ATOM 802 C CA . LEU A 1 100 ? 7.056 -10.929 -7.464 1.00 94.69 100 LEU A CA 1
ATOM 803 C C . LEU A 1 100 ? 7.764 -12.057 -6.704 1.00 94.69 100 LEU A C 1
ATOM 805 O O . LEU A 1 100 ? 8.137 -11.856 -5.554 1.00 94.69 100 LEU A O 1
ATOM 809 N N . VAL A 1 101 ? 7.914 -13.246 -7.300 1.00 94.69 101 VAL A N 1
ATOM 810 C CA . VAL A 1 101 ? 8.446 -14.429 -6.593 1.00 94.69 101 VAL A CA 1
ATOM 811 C C . VAL A 1 101 ? 9.644 -15.040 -7.306 1.00 94.69 101 VAL A C 1
ATOM 813 O O . VAL A 1 101 ? 10.648 -15.314 -6.662 1.00 94.69 101 VAL A O 1
ATOM 816 N N . THR A 1 102 ? 9.535 -15.293 -8.613 1.00 96.00 102 THR A N 1
ATOM 817 C CA . THR A 1 102 ? 10.576 -16.037 -9.349 1.00 96.00 102 THR A CA 1
ATOM 818 C C . THR A 1 102 ? 11.795 -15.158 -9.603 1.00 96.00 102 THR A C 1
ATOM 820 O O . THR A 1 102 ? 12.899 -15.512 -9.208 1.00 96.00 102 THR A O 1
ATOM 823 N N . GLU A 1 103 ? 11.5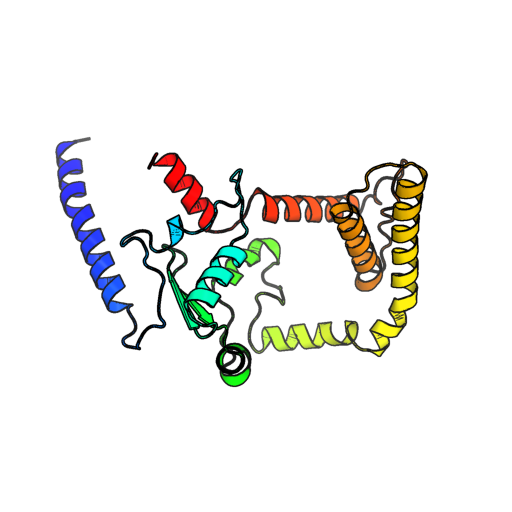75 -14.000 -10.222 1.00 94.69 103 GLU A N 1
ATOM 824 C CA . GLU A 1 103 ? 12.616 -12.999 -10.465 1.00 94.69 103 GLU A CA 1
ATOM 825 C C . GLU A 1 103 ? 12.813 -12.091 -9.247 1.00 94.69 103 GLU A C 1
ATOM 827 O O . GLU A 1 103 ? 13.911 -11.586 -9.033 1.00 94.69 103 GLU A O 1
ATOM 832 N N . ASN A 1 104 ? 11.752 -11.896 -8.448 1.00 91.94 104 ASN A N 1
ATOM 833 C CA . ASN A 1 104 ? 11.741 -11.039 -7.260 1.00 91.94 104 ASN A CA 1
ATOM 834 C C . ASN A 1 104 ? 12.362 -9.660 -7.552 1.00 91.94 104 ASN A C 1
ATOM 836 O O . ASN A 1 104 ? 13.360 -9.259 -6.947 1.00 91.94 104 ASN A O 1
ATOM 840 N N . TYR A 1 105 ? 11.799 -8.961 -8.544 1.00 92.31 105 TYR A N 1
ATOM 841 C CA . TYR A 1 105 ? 12.305 -7.651 -8.947 1.00 92.31 105 TYR A CA 1
ATOM 842 C C . TYR A 1 105 ? 12.298 -6.668 -7.764 1.00 92.31 105 TYR A C 1
ATOM 844 O O . TYR A 1 105 ? 11.368 -6.695 -6.952 1.00 92.31 105 TYR A O 1
ATOM 852 N N . PRO A 1 106 ? 13.293 -5.765 -7.678 1.00 91.06 106 PRO A N 1
ATOM 853 C CA . PRO A 1 106 ? 13.334 -4.768 -6.616 1.00 91.06 106 PRO A CA 1
ATOM 854 C C . PRO A 1 106 ? 12.124 -3.833 -6.697 1.00 91.06 106 PRO A C 1
ATOM 856 O O . PRO A 1 106 ? 11.555 -3.617 -7.776 1.00 91.06 106 PRO A O 1
ATOM 859 N N . LYS A 1 107 ? 11.761 -3.219 -5.565 1.00 88.88 107 LYS A N 1
ATOM 860 C CA . LYS A 1 107 ? 10.736 -2.171 -5.538 1.00 88.88 107 LYS A CA 1
ATOM 861 C C . LYS A 1 107 ? 11.094 -1.042 -6.506 1.00 88.88 107 LYS A C 1
ATOM 863 O O . LYS A 1 107 ? 12.259 -0.717 -6.743 1.00 88.88 107 LYS A O 1
ATOM 868 N N . ALA A 1 108 ? 10.060 -0.418 -7.065 1.00 86.56 108 ALA A N 1
ATOM 869 C CA . ALA A 1 108 ? 10.234 0.718 -7.959 1.00 86.56 108 ALA A CA 1
ATOM 870 C C . ALA A 1 108 ? 10.930 1.882 -7.236 1.00 86.56 108 ALA A C 1
ATOM 872 O O . ALA A 1 108 ? 10.678 2.128 -6.058 1.00 86.56 108 ALA A O 1
ATOM 873 N N . SER A 1 109 ? 11.713 2.681 -7.965 1.00 81.81 109 SER A N 1
ATOM 874 C CA . SER A 1 109 ? 12.356 3.890 -7.423 1.00 81.81 109 SER A CA 1
ATOM 875 C C . SER A 1 109 ? 11.366 4.891 -6.812 1.00 81.81 109 SER A C 1
ATOM 877 O O . SER A 1 109 ? 11.749 5.696 -5.969 1.00 81.81 109 SER A O 1
ATOM 879 N N . LEU A 1 110 ? 10.083 4.808 -7.187 1.00 80.81 110 LEU A N 1
ATOM 880 C CA . LEU A 1 110 ? 8.991 5.589 -6.603 1.00 80.81 110 LEU A CA 1
ATOM 881 C C . LEU A 1 110 ? 8.815 5.360 -5.097 1.00 80.81 110 LEU A C 1
ATOM 883 O O . LEU A 1 110 ? 8.345 6.265 -4.416 1.00 80.81 110 LEU A O 1
ATOM 887 N N . TYR A 1 111 ? 9.241 4.212 -4.559 1.00 80.00 111 TYR A N 1
ATOM 888 C CA . TYR A 1 111 ? 9.257 3.980 -3.111 1.00 80.00 111 TYR A CA 1
ATOM 889 C C . TYR A 1 111 ? 10.211 4.935 -2.379 1.00 80.00 111 TYR A C 1
ATOM 891 O O . TYR A 1 111 ? 9.984 5.234 -1.210 1.00 80.00 111 TYR A O 1
ATOM 899 N N . GLY A 1 112 ? 11.221 5.487 -3.064 1.00 78.31 112 GLY A N 1
ATOM 900 C CA . GLY A 1 112 ? 12.094 6.525 -2.511 1.00 78.31 112 GLY A CA 1
ATOM 901 C C . GLY A 1 112 ? 11.346 7.810 -2.137 1.00 78.31 112 GLY A C 1
ATOM 902 O O . GLY A 1 112 ? 11.749 8.497 -1.204 1.00 78.31 112 GLY A O 1
ATOM 903 N N . ASN A 1 113 ? 10.205 8.096 -2.775 1.00 78.81 113 ASN A N 1
ATOM 904 C CA . ASN A 1 113 ? 9.369 9.249 -2.422 1.00 78.81 113 ASN A CA 1
ATOM 905 C C . ASN A 1 113 ? 8.719 9.104 -1.035 1.00 78.81 113 ASN A C 1
ATOM 907 O O . ASN A 1 113 ? 8.237 10.090 -0.488 1.00 78.81 113 ASN A O 1
ATOM 911 N N . LEU A 1 114 ? 8.710 7.894 -0.463 1.00 77.62 114 LEU A N 1
ATOM 912 C CA . LEU A 1 114 ? 8.194 7.626 0.879 1.00 77.62 114 LEU A CA 1
ATOM 913 C C . LEU A 1 114 ? 9.253 7.829 1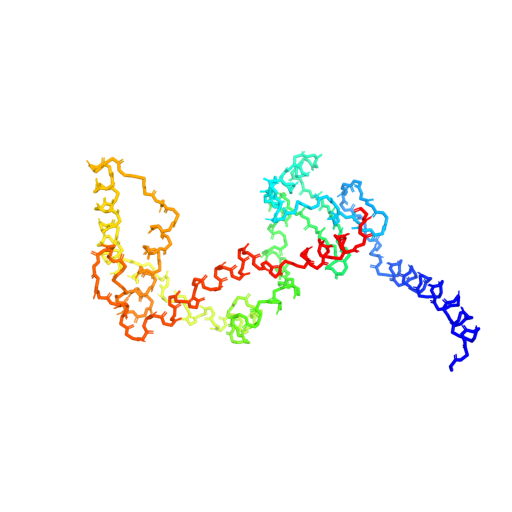.973 1.00 77.62 114 LEU A C 1
ATOM 915 O O . LEU A 1 114 ? 8.914 7.794 3.152 1.00 77.62 114 LEU A O 1
ATOM 919 N N . LEU A 1 115 ? 10.526 8.046 1.622 1.00 79.12 115 LEU A N 1
ATOM 920 C CA . LEU A 1 115 ? 11.608 8.217 2.599 1.00 79.12 115 LEU A CA 1
ATOM 921 C C . LEU A 1 115 ? 11.400 9.390 3.573 1.00 79.12 115 LEU A C 1
ATOM 923 O O . LEU A 1 115 ? 11.646 9.178 4.758 1.00 79.12 115 LEU A O 1
ATOM 927 N N . PRO A 1 116 ? 10.917 10.582 3.160 1.00 79.19 116 PRO A N 1
ATOM 928 C CA . PRO A 1 116 ? 10.662 11.676 4.103 1.00 79.19 116 PRO A CA 1
ATOM 929 C C . PRO A 1 116 ? 9.617 11.322 5.165 1.00 79.19 116 PRO A C 1
ATOM 931 O O . PRO A 1 116 ? 9.666 11.840 6.274 1.00 79.19 116 PRO A O 1
ATOM 934 N N . LEU A 1 117 ? 8.686 10.430 4.818 1.00 77.06 117 LEU A N 1
ATOM 935 C CA . LEU A 1 117 ? 7.617 9.976 5.697 1.00 77.06 117 LEU A CA 1
ATOM 936 C C . LEU A 1 117 ? 8.066 8.826 6.605 1.00 77.06 117 LEU A C 1
ATOM 938 O O . LEU A 1 117 ? 7.767 8.802 7.792 1.00 77.06 117 LEU A O 1
ATOM 942 N N . LEU A 1 118 ? 8.754 7.841 6.030 1.00 80.19 118 LEU A N 1
ATOM 943 C CA . LEU A 1 118 ? 9.039 6.571 6.694 1.00 80.19 118 LEU A CA 1
ATOM 944 C C . LEU A 1 118 ? 10.441 6.505 7.318 1.00 80.19 118 LEU A C 1
ATOM 946 O O . LEU A 1 118 ? 10.721 5.593 8.098 1.00 80.19 118 LEU A O 1
ATOM 950 N N . GLY A 1 119 ? 11.325 7.431 6.948 1.00 80.12 119 GLY A N 1
ATOM 951 C CA . GLY A 1 119 ? 12.737 7.445 7.315 1.00 80.12 119 GLY A CA 1
ATOM 952 C C . GLY A 1 119 ? 13.589 6.428 6.546 1.00 80.12 119 GLY A C 1
ATOM 953 O O . GLY A 1 119 ? 13.105 5.427 6.011 1.00 80.12 119 GLY A O 1
ATOM 954 N N . GLU A 1 120 ? 14.905 6.660 6.537 1.00 78.44 120 GLU A N 1
ATOM 955 C CA . GLU A 1 120 ? 15.898 5.779 5.894 1.00 78.44 120 GLU A CA 1
ATOM 956 C C . GLU A 1 120 ? 15.926 4.369 6.512 1.00 78.44 120 GLU A C 1
ATOM 958 O O . GLU A 1 120 ? 16.227 3.381 5.849 1.00 78.44 120 GLU A O 1
ATOM 963 N N . GLY A 1 121 ? 15.520 4.247 7.779 1.00 79.81 121 GLY A N 1
ATOM 964 C CA . GLY A 1 121 ? 15.405 2.979 8.499 1.00 79.81 121 GLY A CA 1
ATOM 965 C C . GLY A 1 121 ? 14.167 2.141 8.154 1.00 79.81 121 GLY A C 1
ATOM 966 O O . GLY A 1 121 ? 14.009 1.052 8.708 1.00 79.81 121 GLY A O 1
ATOM 967 N N . SER A 1 122 ? 13.292 2.582 7.247 1.00 86.94 122 SER A N 1
ATOM 968 C CA . SER A 1 122 ? 12.019 1.902 6.988 1.00 86.94 122 SER A CA 1
ATOM 969 C C . SER A 1 122 ? 12.175 0.499 6.394 1.00 86.94 122 SER A C 1
ATOM 971 O O . SER A 1 122 ? 12.931 0.277 5.447 1.00 86.94 122 SER A O 1
ATOM 973 N N . MET A 1 123 ? 11.397 -0.464 6.901 1.00 89.44 123 MET A N 1
ATOM 974 C CA . MET A 1 123 ? 11.276 -1.798 6.296 1.00 89.44 123 MET A CA 1
ATOM 975 C C . MET A 1 123 ? 10.563 -1.758 4.933 1.00 89.44 123 MET A C 1
ATOM 977 O O . MET A 1 123 ? 10.788 -2.639 4.108 1.00 89.44 123 MET A O 1
ATOM 981 N N . LEU A 1 124 ? 9.713 -0.755 4.680 1.00 86.19 124 LEU A N 1
ATOM 982 C CA . LEU A 1 124 ? 8.941 -0.656 3.435 1.00 86.19 124 LEU A CA 1
ATOM 983 C C . LEU A 1 124 ? 9.805 -0.259 2.233 1.00 86.19 124 LEU A C 1
ATOM 985 O O . LEU A 1 124 ? 9.468 -0.617 1.106 1.00 86.19 124 LEU A O 1
ATOM 989 N N . VAL A 1 125 ? 10.913 0.447 2.473 1.00 87.81 125 VAL A N 1
ATOM 990 C CA . VAL A 1 125 ? 11.841 0.902 1.424 1.00 87.81 125 VAL A CA 1
ATOM 991 C C . VAL A 1 125 ? 13.084 0.009 1.333 1.00 87.81 125 VAL A C 1
ATOM 993 O O . VAL A 1 125 ? 13.654 -0.121 0.254 1.00 87.81 125 VAL A O 1
ATOM 996 N N . ALA A 1 126 ? 13.476 -0.654 2.428 1.00 90.00 126 ALA A N 1
ATOM 997 C CA . ALA A 1 126 ? 14.628 -1.555 2.454 1.00 90.00 126 ALA A CA 1
ATOM 998 C C . ALA A 1 126 ? 14.512 -2.710 1.439 1.00 90.00 126 ALA A C 1
ATOM 1000 O O . ALA A 1 126 ? 13.415 -3.211 1.155 1.00 90.00 126 ALA A O 1
ATOM 1001 N N . GLU A 1 127 ? 15.664 -3.179 0.950 1.00 90.94 127 GLU A N 1
ATOM 1002 C CA . GLU A 1 127 ? 15.792 -4.287 -0.004 1.00 90.94 127 GLU A CA 1
ATOM 1003 C C . GLU A 1 127 ? 16.816 -5.335 0.452 1.00 90.94 127 GLU A C 1
ATOM 1005 O O . GLU A 1 127 ? 17.659 -5.088 1.316 1.00 90.94 127 GLU A O 1
ATOM 1010 N N . GLY A 1 128 ? 16.738 -6.533 -0.134 1.00 91.06 128 GLY A N 1
ATOM 1011 C CA . GLY A 1 128 ? 17.745 -7.583 0.036 1.00 91.06 128 GLY A CA 1
ATOM 1012 C C . GLY A 1 128 ? 18.008 -7.982 1.495 1.00 91.06 128 GLY A C 1
ATOM 1013 O O . GLY A 1 128 ? 17.089 -8.301 2.251 1.00 91.06 128 GLY A O 1
ATOM 1014 N N . SER A 1 129 ? 19.285 -8.003 1.887 1.00 93.00 129 SER A N 1
ATOM 1015 C CA . SER A 1 129 ? 19.725 -8.432 3.222 1.00 93.00 129 SER A CA 1
ATOM 1016 C C . SER A 1 129 ? 19.273 -7.490 4.338 1.00 93.00 129 SER A C 1
ATOM 1018 O O . SER A 1 129 ? 18.944 -7.956 5.428 1.00 93.00 129 SER A O 1
ATOM 1020 N N . GLU A 1 130 ? 19.209 -6.185 4.069 1.00 92.88 130 GLU A N 1
ATOM 1021 C CA . GLU A 1 130 ? 18.726 -5.188 5.025 1.00 92.88 130 GLU A CA 1
ATOM 1022 C C . GLU A 1 130 ? 17.245 -5.417 5.341 1.00 92.88 130 GLU A C 1
ATOM 1024 O O . GLU A 1 130 ? 16.847 -5.485 6.508 1.00 92.88 130 GLU A O 1
ATOM 1029 N N . TRP A 1 131 ? 16.434 -5.621 4.298 1.00 93.44 131 TRP A N 1
ATOM 1030 C CA . TRP A 1 131 ? 15.033 -5.995 4.458 1.00 93.44 131 TRP A CA 1
ATOM 1031 C C . TRP A 1 131 ? 14.888 -7.308 5.232 1.00 93.44 131 TRP A C 1
ATOM 1033 O O . TRP A 1 131 ? 14.094 -7.376 6.171 1.00 93.44 131 TRP A O 1
ATOM 1043 N N . ALA A 1 132 ? 15.678 -8.333 4.898 1.00 93.88 132 ALA A N 1
ATOM 1044 C CA . ALA A 1 132 ? 15.612 -9.634 5.560 1.00 93.88 132 ALA A CA 1
ATOM 1045 C C . ALA A 1 132 ? 15.952 -9.545 7.059 1.00 93.88 132 ALA A C 1
ATOM 1047 O O . ALA A 1 132 ? 15.269 -10.154 7.887 1.00 93.88 132 ALA A O 1
ATOM 1048 N N . ALA A 1 133 ? 16.968 -8.753 7.421 1.00 94.56 133 ALA A N 1
ATOM 1049 C CA . ALA A 1 133 ? 17.344 -8.508 8.809 1.00 94.56 133 ALA A CA 1
ATOM 1050 C C . ALA A 1 133 ? 16.213 -7.814 9.584 1.00 94.56 133 ALA A C 1
ATOM 1052 O O . ALA A 1 133 ? 15.811 -8.300 10.642 1.00 94.56 133 ALA A O 1
ATOM 1053 N N . LYS A 1 134 ? 15.634 -6.740 9.027 1.00 93.31 134 LYS A N 1
ATOM 1054 C CA . LYS A 1 134 ? 14.487 -6.034 9.625 1.00 93.31 134 LYS A CA 1
ATOM 1055 C C . LYS A 1 134 ? 13.280 -6.963 9.773 1.00 93.31 134 LYS A C 1
ATOM 1057 O O . LYS A 1 134 ? 12.714 -7.082 10.857 1.00 93.31 134 LYS A O 1
ATOM 1062 N N . ARG A 1 135 ? 12.922 -7.697 8.716 1.00 94.12 135 ARG A N 1
ATOM 1063 C CA . ARG A 1 135 ? 11.791 -8.636 8.708 1.00 94.12 135 ARG A CA 1
ATOM 1064 C C . ARG A 1 135 ? 11.935 -9.712 9.786 1.00 94.12 135 ARG A C 1
ATOM 1066 O O . ARG A 1 135 ? 10.956 -10.038 10.453 1.00 94.12 135 ARG A O 1
ATOM 1073 N N . LYS A 1 136 ? 13.150 -10.224 10.006 1.00 95.50 136 LYS A N 1
ATOM 1074 C CA . LYS A 1 136 ? 13.439 -11.198 11.070 1.00 95.50 136 LYS A CA 1
ATOM 1075 C C . LYS A 1 136 ? 13.143 -10.646 12.468 1.00 95.50 136 LYS A C 1
ATOM 1077 O O . LYS A 1 136 ? 12.652 -11.400 13.301 1.00 95.50 136 LYS A O 1
ATOM 1082 N N . VAL A 1 137 ? 13.408 -9.361 12.710 1.00 93.69 137 VAL A N 1
ATOM 1083 C CA . VAL A 1 137 ? 13.111 -8.693 13.990 1.00 93.69 137 VAL A CA 1
ATOM 1084 C C . VAL A 1 137 ? 11.604 -8.522 14.199 1.00 93.69 137 VAL A C 1
ATOM 1086 O 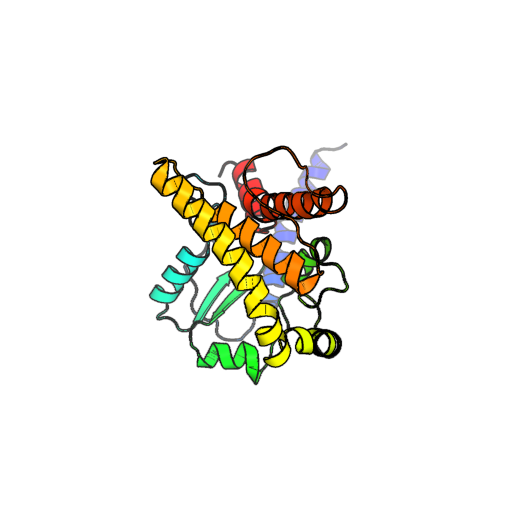O . VAL A 1 137 ? 11.122 -8.753 15.302 1.00 93.69 137 VAL A O 1
ATOM 1089 N N . PHE A 1 138 ? 10.846 -8.178 13.151 1.00 91.69 138 PHE A N 1
ATOM 1090 C CA . PHE A 1 138 ? 9.398 -7.941 13.258 1.00 91.69 138 PHE A CA 1
ATOM 1091 C C . PHE A 1 138 ? 8.542 -9.217 13.285 1.00 91.69 138 PHE A C 1
ATOM 1093 O O . PHE A 1 138 ? 7.509 -9.244 13.950 1.00 91.69 138 PHE A O 1
ATOM 1100 N N . ASN A 1 139 ? 8.942 -10.282 12.581 1.00 94.19 139 ASN A N 1
ATOM 1101 C CA . ASN A 1 139 ? 8.131 -11.498 12.421 1.00 94.19 139 ASN A CA 1
ATOM 1102 C C . ASN A 1 139 ? 7.587 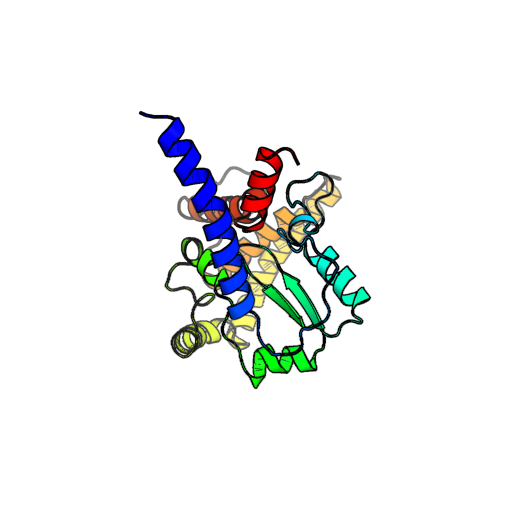-12.124 13.730 1.00 94.19 139 ASN A C 1
ATOM 1104 O O . ASN A 1 139 ? 6.451 -12.599 13.700 1.00 94.19 139 ASN A O 1
ATOM 1108 N N . PRO A 1 140 ? 8.309 -12.140 14.873 1.00 94.06 140 PRO A N 1
ATOM 1109 C CA . PRO A 1 140 ? 7.775 -12.674 16.129 1.00 94.06 140 PRO A CA 1
ATOM 1110 C C . PRO A 1 140 ? 6.476 -11.998 16.599 1.00 94.06 140 PRO A C 1
ATOM 1112 O O . PRO A 1 140 ? 5.589 -12.692 17.104 1.00 94.06 140 PRO A O 1
ATOM 1115 N N . GLY A 1 141 ? 6.324 -10.689 16.356 1.00 91.94 141 GLY A N 1
ATOM 1116 C CA . GLY A 1 141 ? 5.106 -9.923 16.660 1.00 91.94 141 GLY A CA 1
ATOM 1117 C C . GLY A 1 141 ? 3.900 -10.294 15.788 1.00 91.94 141 GLY A C 1
ATOM 1118 O O . GLY A 1 141 ? 2.782 -9.890 16.068 1.00 91.94 141 GLY A O 1
ATOM 1119 N N . PHE A 1 142 ? 4.101 -11.112 14.754 1.00 94.00 142 PHE A N 1
ATOM 1120 C CA . PHE A 1 142 ? 3.038 -11.662 13.908 1.00 94.00 142 PHE A CA 1
ATOM 1121 C C . PHE A 1 142 ? 2.926 -13.186 14.039 1.00 94.00 142 PHE A C 1
ATOM 1123 O O . PHE A 1 142 ? 2.280 -13.847 13.225 1.00 94.00 142 PHE A O 1
ATOM 1130 N N . SER A 1 143 ? 3.571 -13.778 15.049 1.00 96.00 143 SER A N 1
ATOM 1131 C CA . SER A 1 143 ? 3.470 -15.214 15.297 1.00 96.00 143 SER A CA 1
ATOM 1132 C C . SER A 1 143 ? 2.057 -15.593 15.767 1.00 96.00 143 SER A C 1
ATOM 1134 O O . SER A 1 143 ? 1.428 -14.833 16.505 1.00 96.00 143 SER A O 1
ATOM 1136 N N . PRO A 1 144 ? 1.552 -16.799 15.442 1.00 95.81 144 PRO A N 1
ATOM 1137 C CA . PRO A 1 144 ? 0.241 -17.245 15.919 1.00 95.81 144 PRO A CA 1
ATOM 1138 C C . PRO A 1 144 ? 0.097 -17.227 17.449 1.00 95.81 144 PRO A C 1
ATOM 1140 O O . PRO A 1 144 ? -1.006 -17.058 17.959 1.00 95.81 144 PRO A O 1
ATOM 1143 N N . GLY A 1 145 ? 1.200 -17.418 18.183 1.00 96.12 145 GLY A N 1
ATOM 1144 C CA . GLY A 1 145 ? 1.222 -17.331 19.645 1.00 96.12 145 GLY A CA 1
ATOM 1145 C C . GLY A 1 145 ? 0.963 -15.912 20.144 1.00 96.12 145 GLY A C 1
ATOM 1146 O O . GLY A 1 145 ? 0.076 -15.722 20.971 1.00 96.12 145 GLY A O 1
ATOM 1147 N N . PHE A 1 146 ? 1.675 -14.927 19.589 1.00 95.06 146 PHE A N 1
ATOM 1148 C CA . PHE A 1 146 ? 1.447 -13.516 19.901 1.00 95.06 146 PHE A CA 1
ATOM 1149 C C . PHE A 1 146 ? 0.030 -13.079 19.510 1.00 95.06 146 PHE A C 1
ATOM 1151 O O . PHE A 1 146 ? -0.681 -12.504 20.329 1.00 95.06 146 PHE A O 1
ATOM 1158 N N . LEU A 1 147 ? -0.419 -13.439 18.299 1.00 95.69 147 LEU A N 1
ATOM 1159 C CA . LEU A 1 147 ? -1.750 -13.077 17.805 1.00 95.69 147 LEU A CA 1
ATOM 1160 C C . LEU A 1 147 ? -2.869 -13.607 18.706 1.00 95.69 147 LEU A C 1
ATOM 1162 O O . LEU A 1 147 ? -3.802 -12.871 18.998 1.00 95.69 147 LEU A O 1
ATOM 1166 N N . ARG A 1 148 ? -2.762 -14.846 19.207 1.00 96.38 148 ARG A N 1
ATOM 1167 C CA . ARG A 1 148 ? -3.720 -15.381 20.191 1.00 96.38 148 ARG A CA 1
ATOM 1168 C C . ARG A 1 148 ? -3.734 -14.586 21.496 1.00 96.38 148 ARG A C 1
ATOM 1170 O O . ARG A 1 148 ? -4.801 -14.434 22.081 1.00 96.38 148 ARG A O 1
ATOM 1177 N N . GLY A 1 149 ? -2.581 -14.080 21.933 1.00 95.00 149 GLY A N 1
ATOM 1178 C CA . GLY A 1 149 ? -2.460 -13.275 23.149 1.00 95.00 149 GLY A CA 1
ATOM 1179 C C . GLY A 1 149 ? -3.188 -11.932 23.074 1.00 95.00 149 GLY A C 1
ATOM 1180 O O . GLY A 1 149 ? -3.669 -11.453 24.093 1.00 95.00 149 GLY A O 1
ATOM 1181 N N . VAL A 1 150 ? -3.325 -11.354 21.877 1.00 95.75 150 VAL A N 1
ATOM 1182 C CA . VAL A 1 150 ? -3.936 -10.025 21.690 1.00 95.75 150 VAL A CA 1
ATOM 1183 C C . VAL A 1 150 ? -5.417 -10.070 21.306 1.00 95.75 150 VAL A C 1
ATOM 1185 O O . VAL A 1 150 ? -6.062 -9.027 21.271 1.00 95.75 150 VAL A O 1
ATOM 1188 N N . VAL A 1 151 ? -5.995 -11.253 21.051 1.00 96.00 151 VAL A N 1
ATOM 1189 C CA . VAL A 1 151 ? -7.412 -11.390 20.643 1.00 96.00 151 VAL A CA 1
ATOM 1190 C C . VAL A 1 151 ? -8.361 -10.738 21.647 1.00 96.00 151 VAL A C 1
ATOM 1192 O O . VAL A 1 151 ? -9.282 -10.040 21.234 1.00 96.00 151 VAL A O 1
ATOM 1195 N N . ALA A 1 152 ? -8.136 -10.938 22.949 1.00 94.50 152 ALA A N 1
ATOM 1196 C CA . ALA A 1 152 ? -8.983 -10.360 23.992 1.00 94.50 152 ALA A CA 1
ATOM 1197 C C . ALA A 1 152 ? -8.955 -8.823 23.959 1.00 94.50 152 ALA A C 1
ATOM 1199 O O . ALA A 1 152 ? -10.002 -8.186 23.999 1.00 94.50 152 ALA A O 1
ATOM 1200 N N . THR A 1 153 ? -7.766 -8.240 23.790 1.00 92.19 153 THR A N 1
ATOM 1201 C CA . THR A 1 153 ? -7.574 -6.792 23.648 1.00 92.19 153 THR A CA 1
ATOM 1202 C C . THR A 1 153 ? -8.291 -6.241 22.418 1.00 92.19 153 THR A C 1
ATOM 1204 O O . THR A 1 153 ? -8.967 -5.220 22.493 1.00 92.19 153 THR A O 1
ATOM 1207 N N . VAL A 1 154 ? -8.189 -6.927 21.275 1.00 94.88 154 VAL A N 1
ATOM 1208 C CA . VAL A 1 154 ? -8.909 -6.516 20.062 1.00 94.88 154 VAL A CA 1
ATOM 1209 C C . VAL A 1 154 ? -10.421 -6.607 20.279 1.00 94.88 154 VAL A C 1
ATOM 1211 O O . VAL A 1 154 ? -11.139 -5.688 19.899 1.00 94.88 154 VAL A O 1
ATOM 1214 N N . ALA A 1 155 ? -10.910 -7.674 20.917 1.00 95.44 155 ALA A N 1
ATOM 1215 C CA . ALA A 1 155 ? -12.334 -7.863 21.192 1.00 95.44 155 ALA A CA 1
ATOM 1216 C C . ALA A 1 155 ? -12.916 -6.751 22.082 1.00 95.44 155 ALA A C 1
ATOM 1218 O O . ALA A 1 155 ? -14.008 -6.261 21.805 1.00 95.44 155 ALA A O 1
ATOM 1219 N N . GLU A 1 156 ? -12.171 -6.298 23.092 1.00 92.31 156 GLU A N 1
ATOM 1220 C CA . GLU A 1 156 ? -12.555 -5.161 23.937 1.00 92.31 156 GLU A CA 1
ATOM 1221 C C . GLU A 1 156 ? -12.715 -3.864 23.121 1.00 92.31 156 GLU A C 1
ATOM 1223 O O . GLU A 1 156 ? -13.719 -3.153 23.230 1.00 92.31 156 GLU A O 1
ATOM 1228 N N . LYS A 1 157 ? -11.758 -3.570 22.232 1.00 90.56 157 LYS A N 1
ATOM 1229 C CA . LYS A 1 157 ? -11.838 -2.394 21.350 1.00 90.56 157 LYS A CA 1
ATOM 1230 C C . LYS A 1 157 ? -12.977 -2.519 20.331 1.00 90.56 157 LYS A C 1
ATOM 1232 O O . LYS A 1 157 ? -13.646 -1.528 20.042 1.00 90.56 157 LYS A O 1
ATOM 1237 N N . VAL A 1 158 ? -13.252 -3.729 19.832 1.00 94.88 158 VAL A N 1
ATOM 1238 C CA . VAL A 1 158 ? -14.400 -3.997 18.946 1.00 94.88 158 VAL A CA 1
ATOM 1239 C C . VAL A 1 158 ? -15.710 -3.728 19.676 1.00 94.88 158 VAL A C 1
ATOM 1241 O O . VAL A 1 158 ? -16.592 -3.089 19.110 1.00 94.88 158 VAL A O 1
ATOM 1244 N N . GLN A 1 159 ? -15.829 -4.144 20.939 1.00 93.81 159 GLN A N 1
ATOM 1245 C CA . GLN A 1 159 ? -17.019 -3.866 21.740 1.00 93.81 159 GLN A CA 1
ATOM 1246 C C . GLN A 1 159 ? -17.274 -2.357 21.855 1.00 93.81 159 GLN A C 1
ATOM 1248 O O . GLN A 1 159 ? -18.405 -1.916 21.672 1.00 93.81 159 GLN A O 1
ATOM 1253 N N . THR A 1 160 ? -16.222 -1.555 22.042 1.00 89.81 160 THR A N 1
ATOM 1254 C CA . THR A 1 160 ? -16.335 -0.086 22.078 1.00 89.81 160 THR A CA 1
ATOM 1255 C C . THR A 1 160 ? -16.863 0.483 20.753 1.00 89.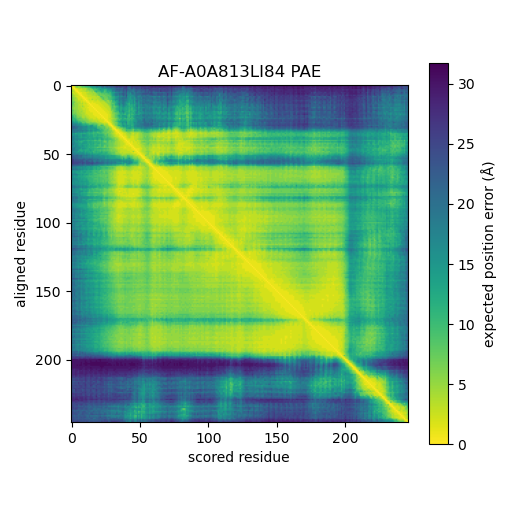81 160 THR A C 1
ATOM 1257 O O . THR A 1 160 ? -17.696 1.389 20.750 1.00 89.81 160 THR A O 1
ATOM 1260 N N . LEU A 1 161 ? -16.412 -0.047 19.610 1.00 91.19 161 LEU A N 1
ATOM 1261 C CA . LEU A 1 161 ? -16.937 0.346 18.299 1.00 91.19 161 LEU A CA 1
ATOM 1262 C C . LEU A 1 161 ? -18.412 -0.061 18.136 1.00 91.19 161 LEU A C 1
ATOM 1264 O O . LEU A 1 161 ? -19.220 0.742 17.677 1.00 91.19 161 LEU A O 1
ATOM 1268 N N . CYS A 1 162 ? -18.782 -1.275 18.555 1.00 94.44 162 CYS A N 1
ATOM 1269 C CA . CYS A 1 162 ? -20.168 -1.746 18.528 1.00 94.44 162 CYS A CA 1
ATOM 1270 C C . CYS A 1 162 ? -21.093 -0.891 19.406 1.00 94.44 162 CYS A C 1
ATOM 1272 O O . CYS A 1 162 ? -22.215 -0.599 18.994 1.00 94.44 162 CYS A O 1
ATOM 1274 N N . GLU A 1 163 ? -20.631 -0.460 20.581 1.00 92.31 163 GLU A N 1
ATOM 1275 C CA . GLU A 1 163 ? -21.369 0.447 21.465 1.00 92.31 163 GLU A CA 1
ATOM 1276 C C . GLU A 1 163 ? -21.626 1.800 20.788 1.00 92.31 163 GLU A C 1
ATOM 1278 O O . GLU A 1 163 ? -22.762 2.267 20.799 1.00 92.31 163 GLU A O 1
ATOM 1283 N N . LYS A 1 164 ? -20.622 2.388 20.118 1.00 88.62 164 LYS A N 1
ATOM 1284 C CA . LYS A 1 164 ? -20.795 3.627 19.334 1.00 88.62 164 LYS A CA 1
ATOM 1285 C C . LYS A 1 164 ? -21.828 3.460 18.216 1.00 88.62 164 LYS A C 1
ATOM 1287 O O . LYS A 1 164 ? -22.699 4.309 18.055 1.00 88.62 164 LYS A O 1
ATOM 1292 N N . CYS A 1 165 ? -21.753 2.360 17.465 1.00 92.44 165 CYS A N 1
ATOM 1293 C CA . CYS A 1 165 ? -22.721 2.066 16.407 1.00 92.44 165 CYS A CA 1
ATOM 1294 C C . CYS A 1 165 ? -24.140 1.879 16.961 1.00 92.44 165 CYS A C 1
ATOM 1296 O O . CYS A 1 165 ? -25.096 2.348 16.352 1.00 92.44 165 CYS A O 1
ATOM 1298 N N . SER A 1 166 ? -24.274 1.216 18.113 1.00 93.88 166 SER A N 1
ATOM 1299 C CA . SER A 1 166 ? -25.574 0.987 18.757 1.00 93.88 166 SER A CA 1
ATOM 1300 C C . SER A 1 166 ? -26.177 2.297 19.262 1.00 93.88 166 SER A C 1
ATOM 1302 O O . SER A 1 166 ? -27.338 2.572 18.996 1.00 93.88 166 SER A O 1
ATOM 1304 N N . GLN A 1 167 ? -25.369 3.151 19.898 1.00 92.12 167 GLN A N 1
ATOM 1305 C CA . GLN A 1 167 ? -25.807 4.470 20.362 1.00 92.12 167 GLN A CA 1
ATOM 1306 C C . GLN A 1 167 ? -26.293 5.354 19.213 1.00 92.12 167 GLN A C 1
ATOM 1308 O O . GLN A 1 167 ? -27.356 5.950 19.337 1.00 92.12 167 GLN A O 1
ATOM 1313 N N . ALA A 1 168 ? -25.559 5.398 18.096 1.00 91.75 168 ALA A N 1
ATOM 1314 C CA . ALA A 1 168 ? -25.971 6.152 16.912 1.00 91.75 168 ALA A CA 1
ATOM 1315 C C . ALA A 1 168 ? -27.273 5.606 16.299 1.00 91.75 168 ALA A C 1
ATOM 1317 O O . ALA A 1 168 ? -28.138 6.371 15.876 1.00 91.75 168 ALA A O 1
ATOM 1318 N N . ALA A 1 169 ? -27.444 4.279 16.287 1.00 93.06 169 ALA A N 1
ATOM 1319 C CA . ALA A 1 169 ? -28.677 3.651 15.824 1.00 93.06 169 ALA A CA 1
ATOM 1320 C C . ALA A 1 169 ? -29.875 3.995 16.728 1.00 93.06 169 ALA A C 1
ATOM 1322 O O . ALA A 1 169 ? -30.949 4.311 16.218 1.00 93.06 169 ALA A O 1
ATOM 1323 N N . ASP A 1 170 ? -29.682 3.981 18.050 1.00 95.19 170 ASP A N 1
ATOM 1324 C CA . ASP A 1 170 ? -30.719 4.307 19.035 1.00 95.19 170 ASP A CA 1
ATOM 1325 C C . ASP A 1 170 ? -31.088 5.802 19.024 1.00 95.19 170 ASP A C 1
ATOM 1327 O O . ASP A 1 170 ? -32.255 6.152 19.214 1.00 95.19 170 ASP A O 1
ATOM 1331 N N . SER A 1 171 ? -30.118 6.695 18.786 1.00 93.31 171 SER A N 1
ATOM 1332 C CA . SER A 1 171 ? -30.337 8.146 18.677 1.00 93.31 171 SER A CA 1
ATOM 1333 C C . SER A 1 171 ? -30.817 8.597 17.292 1.00 93.31 171 SER A C 1
ATOM 1335 O O . SER A 1 171 ? -31.155 9.770 17.126 1.00 93.31 171 SER A O 1
ATOM 1337 N N . ALA A 1 172 ? -30.885 7.681 16.317 1.00 90.81 172 ALA A N 1
ATOM 1338 C CA . ALA A 1 172 ? -31.131 7.971 14.904 1.00 90.81 172 ALA A CA 1
ATOM 1339 C C . ALA A 1 172 ? -30.155 9.017 14.319 1.00 90.81 172 ALA A C 1
ATOM 1341 O O . ALA A 1 172 ? -30.521 9.805 13.445 1.00 90.81 172 ALA A O 1
ATOM 1342 N N . GLU A 1 173 ? -28.913 9.019 14.806 1.00 90.69 173 GLU A N 1
ATOM 1343 C CA . GLU A 1 173 ? -27.834 9.877 14.320 1.00 90.69 173 GLU A CA 1
ATOM 1344 C C . GLU A 1 173 ? -26.996 9.166 13.250 1.00 90.69 173 GLU A C 1
ATOM 1346 O O . GLU A 1 173 ? -26.793 7.950 13.271 1.00 90.69 173 GLU A O 1
ATOM 1351 N N . GLU A 1 174 ? -26.464 9.941 12.306 1.00 89.88 174 GLU A N 1
ATOM 1352 C CA . GLU A 1 174 ? -25.523 9.424 11.317 1.00 89.88 174 GLU A CA 1
ATOM 1353 C C . GLU A 1 174 ? -24.126 9.270 11.934 1.00 89.88 174 GLU A C 1
ATOM 1355 O O . GLU A 1 174 ? -23.549 10.223 12.460 1.00 89.88 174 GLU A O 1
ATOM 1360 N N . LEU A 1 175 ? -23.556 8.066 11.832 1.00 87.06 175 LEU A N 1
ATOM 1361 C CA . LEU A 1 175 ? -22.185 7.780 12.249 1.00 87.06 175 LEU A CA 1
ATOM 1362 C C . LEU A 1 175 ? -21.272 7.612 11.029 1.00 87.06 175 LEU A C 1
ATOM 1364 O O . LEU A 1 175 ? -21.462 6.707 10.213 1.00 87.06 175 LEU A O 1
ATOM 1368 N N . GLY A 1 176 ? -20.221 8.430 10.956 1.00 85.88 176 GLY A N 1
ATOM 1369 C CA . GLY A 1 176 ? -19.127 8.262 10.000 1.00 85.88 176 GLY A CA 1
ATOM 1370 C C . GLY A 1 176 ? -18.331 6.983 10.275 1.00 85.88 176 GLY A C 1
ATOM 1371 O O . GLY A 1 176 ? -17.428 6.954 11.113 1.00 85.88 176 GLY A O 1
ATOM 1372 N N . LEU A 1 177 ? -18.678 5.888 9.587 1.00 88.12 177 LEU A N 1
ATOM 1373 C CA . LEU A 1 177 ? -18.023 4.587 9.780 1.00 88.12 177 LEU A CA 1
ATOM 1374 C C . LEU A 1 177 ? -16.539 4.611 9.405 1.00 88.12 177 LEU A C 1
ATOM 1376 O O . LEU A 1 177 ? -15.760 3.844 9.974 1.00 88.12 177 LEU A O 1
ATOM 1380 N N . HIS A 1 178 ? -16.141 5.467 8.463 1.00 81.12 178 HIS A N 1
ATOM 1381 C CA . HIS A 1 178 ? -14.744 5.600 8.068 1.00 81.12 178 HIS A CA 1
ATOM 1382 C C . HIS A 1 178 ? -13.905 6.127 9.235 1.00 81.12 178 HIS A C 1
ATOM 1384 O O . HIS A 1 178 ? -12.961 5.463 9.658 1.00 81.12 178 HIS A O 1
ATOM 1390 N N . GLU A 1 179 ? -14.301 7.262 9.806 1.00 78.94 179 GLU A N 1
ATOM 1391 C CA . GLU A 1 179 ? -13.637 7.903 10.939 1.00 78.94 179 GLU A CA 1
ATOM 1392 C C . GLU A 1 179 ? -13.640 6.984 12.161 1.00 78.94 179 GLU A C 1
ATOM 1394 O O . GLU A 1 179 ? -12.596 6.756 12.771 1.00 78.94 179 GLU A O 1
ATOM 1399 N N . ALA A 1 180 ? -14.790 6.374 12.465 1.00 83.19 180 ALA A N 1
ATOM 1400 C CA . ALA A 1 180 ? -14.921 5.457 13.591 1.00 83.19 180 ALA A CA 1
ATOM 1401 C C . ALA A 1 180 ? -14.003 4.230 13.458 1.00 83.19 180 ALA A C 1
ATOM 1403 O O . ALA A 1 180 ? -13.427 3.779 14.450 1.00 83.19 180 ALA A O 1
ATOM 1404 N N . THR A 1 181 ? -13.836 3.703 12.241 1.00 85.94 181 THR A N 1
ATOM 1405 C CA . THR A 1 181 ? -12.950 2.559 11.978 1.00 85.94 181 THR A CA 1
ATOM 1406 C C . THR A 1 181 ? -11.479 2.967 12.002 1.00 85.94 181 THR A C 1
ATOM 1408 O O . THR A 1 181 ? -10.652 2.188 12.478 1.00 85.94 181 THR A O 1
ATOM 1411 N N . VAL A 1 182 ? -11.136 4.172 11.531 1.00 82.75 182 VAL A N 1
ATOM 1412 C CA . VAL A 1 182 ? -9.771 4.719 11.619 1.00 82.75 182 VAL A CA 1
ATOM 1413 C C . VAL A 1 182 ? -9.362 4.886 13.082 1.00 82.75 182 VAL A C 1
ATOM 1415 O O . VAL A 1 182 ? -8.318 4.362 13.466 1.00 82.75 182 VAL A O 1
ATOM 1418 N N . ASP A 1 183 ? -10.204 5.520 13.904 1.00 81.25 183 ASP A N 1
ATOM 1419 C CA . ASP A 1 183 ? -9.965 5.684 15.345 1.00 81.25 183 ASP A CA 1
ATOM 1420 C C . ASP A 1 183 ? -9.836 4.316 16.046 1.00 81.25 183 ASP A C 1
ATOM 1422 O O . ASP A 1 183 ? -8.861 4.065 16.752 1.00 81.25 183 ASP A O 1
ATOM 1426 N N . PHE A 1 184 ? -10.762 3.382 15.790 1.00 87.81 184 PHE A N 1
ATOM 1427 C CA . PHE A 1 184 ? -10.694 2.017 16.330 1.00 87.81 184 PHE A CA 1
ATOM 1428 C C . PHE A 1 184 ? -9.395 1.292 15.942 1.00 87.81 184 PHE A C 1
ATOM 1430 O O . PHE A 1 184 ? -8.744 0.673 16.785 1.00 87.81 184 PHE A O 1
ATOM 1437 N N . THR A 1 185 ? -9.009 1.355 14.667 1.00 88.88 185 THR A N 1
ATOM 1438 C CA . THR A 1 185 ? -7.810 0.668 14.169 1.00 88.88 185 THR A CA 1
ATOM 1439 C C . THR A 1 185 ? -6.547 1.269 14.780 1.00 88.88 185 THR A C 1
ATOM 1441 O O . THR A 1 185 ? -5.638 0.528 15.155 1.00 88.88 185 THR A O 1
ATOM 1444 N N . ALA A 1 186 ? -6.502 2.597 14.912 1.00 85.62 186 ALA A N 1
ATOM 1445 C CA . ALA A 1 186 ? -5.412 3.304 15.569 1.00 85.62 186 ALA A CA 1
ATOM 1446 C C . ALA A 1 186 ? -5.270 2.874 17.037 1.00 85.62 186 ALA A C 1
ATOM 1448 O O . ALA A 1 186 ? -4.168 2.517 17.444 1.00 85.62 186 ALA A O 1
ATOM 1449 N N . ASP A 1 187 ? -6.372 2.798 17.788 1.00 86.75 187 ASP A N 1
ATOM 1450 C CA . ASP A 1 187 ? -6.373 2.343 19.186 1.00 86.75 187 ASP A CA 1
ATOM 1451 C C . ASP A 1 187 ? -5.901 0.897 19.336 1.00 86.75 187 ASP A C 1
ATOM 1453 O O . ASP A 1 187 ? -5.131 0.575 20.242 1.00 86.75 187 ASP A O 1
ATOM 1457 N N . VAL A 1 188 ? -6.331 0.005 18.440 1.00 91.75 188 VAL A N 1
ATOM 1458 C CA . VAL A 1 188 ? -5.865 -1.387 18.447 1.00 91.75 188 VAL A CA 1
ATOM 1459 C C . VAL A 1 188 ? -4.360 -1.455 18.198 1.00 91.75 188 VAL A C 1
ATOM 1461 O O . VAL A 1 188 ? -3.657 -2.177 18.905 1.00 91.75 188 VAL A O 1
ATOM 1464 N N . ILE A 1 189 ? -3.845 -0.706 17.218 1.00 90.44 189 ILE A N 1
ATOM 1465 C CA . ILE A 1 189 ? -2.408 -0.672 16.918 1.00 90.44 189 ILE A CA 1
ATOM 1466 C C . ILE A 1 189 ? -1.629 -0.076 18.094 1.00 90.44 189 ILE A C 1
ATOM 1468 O O . ILE A 1 189 ? -0.620 -0.656 18.494 1.00 90.44 189 ILE A O 1
ATOM 1472 N N . ALA A 1 190 ? -2.102 1.031 18.665 1.00 87.62 190 ALA A N 1
ATOM 1473 C CA . ALA A 1 190 ? -1.518 1.672 19.838 1.00 87.62 190 ALA A CA 1
ATOM 1474 C C . ALA A 1 190 ? -1.369 0.684 20.999 1.00 87.62 190 ALA A C 1
ATOM 1476 O O . ALA A 1 190 ? -0.271 0.472 21.523 1.00 87.62 190 ALA A O 1
ATOM 1477 N N . GLN A 1 191 ? -2.453 -0.020 21.314 1.00 89.56 191 GLN A N 1
ATOM 1478 C CA . GLN A 1 191 ? -2.488 -0.940 22.439 1.00 89.56 191 GLN A CA 1
ATOM 1479 C C . GLN A 1 191 ? -1.631 -2.184 22.194 1.00 89.56 191 GLN A C 1
ATOM 1481 O O . GLN A 1 191 ? -0.923 -2.636 23.090 1.00 89.56 191 GLN A O 1
ATOM 1486 N N . VAL A 1 192 ? -1.685 -2.756 20.989 1.00 92.00 192 VAL A N 1
ATOM 1487 C CA . VAL A 1 192 ? -1.001 -4.019 20.678 1.00 92.00 192 VAL A CA 1
ATOM 1488 C C . VAL A 1 192 ? 0.488 -3.821 20.412 1.00 92.00 192 VAL A C 1
ATOM 1490 O O . VAL A 1 192 ? 1.301 -4.624 20.870 1.00 92.00 192 VAL A O 1
ATOM 1493 N N . ALA A 1 193 ? 0.859 -2.790 19.652 1.00 89.38 193 ALA A N 1
ATOM 1494 C CA . ALA A 1 193 ? 2.244 -2.572 19.243 1.00 89.38 193 ALA A CA 1
ATOM 1495 C C . ALA A 1 193 ? 3.040 -1.751 20.265 1.00 89.38 193 ALA A C 1
ATOM 1497 O O . ALA A 1 193 ? 4.235 -1.997 20.426 1.00 89.38 193 ALA A O 1
ATOM 1498 N N . PHE A 1 194 ? 2.393 -0.802 20.948 1.00 87.19 194 PHE A N 1
ATOM 1499 C CA . PHE A 1 194 ? 3.060 0.141 21.853 1.00 87.19 194 PHE A CA 1
ATOM 1500 C C . PHE A 1 194 ? 2.635 -0.014 23.318 1.00 87.19 194 PHE A C 1
ATOM 1502 O O . PHE A 1 194 ? 3.282 0.551 24.196 1.00 87.19 194 PHE A O 1
ATOM 1509 N N . GLY A 1 195 ? 1.600 -0.812 23.606 1.00 86.94 195 GLY A N 1
ATOM 1510 C CA . GLY A 1 195 ? 1.073 -0.966 24.963 1.00 86.94 195 GLY A CA 1
ATOM 1511 C C . GLY A 1 195 ? 0.312 0.263 25.462 1.00 86.94 195 GLY A C 1
ATOM 1512 O O . GLY A 1 195 ? 0.097 0.383 26.666 1.00 86.94 195 GLY A O 1
ATOM 1513 N N . GLU A 1 196 ? -0.072 1.173 24.564 1.00 82.44 196 GLU A N 1
ATOM 1514 C CA . GLU A 1 196 ? -0.738 2.428 24.908 1.00 82.44 196 GLU A CA 1
ATOM 1515 C C . GLU A 1 196 ? -2.231 2.374 24.604 1.00 82.44 196 GLU A C 1
ATOM 1517 O O . GLU A 1 196 ? -2.631 2.038 23.490 1.00 82.44 196 GLU A O 1
ATOM 1522 N N . ASP A 1 197 ? -3.050 2.791 25.569 1.00 79.38 197 ASP A N 1
ATOM 1523 C CA . ASP A 1 197 ? -4.463 3.041 25.317 1.00 79.38 197 ASP A CA 1
ATOM 1524 C C . ASP A 1 197 ? -4.665 4.513 24.958 1.00 79.38 197 ASP A C 1
ATOM 1526 O O . ASP A 1 197 ? -4.508 5.403 25.797 1.00 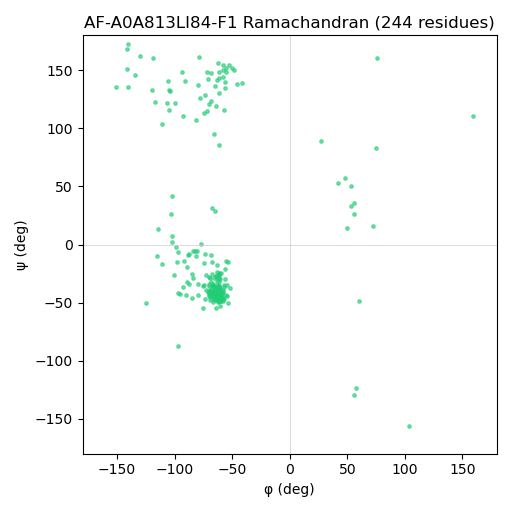79.38 197 ASP A O 1
ATOM 1530 N N . TRP A 1 198 ? -4.998 4.777 23.700 1.00 72.00 198 TRP A N 1
ATOM 1531 C CA . TRP A 1 198 ? -5.283 6.129 23.222 1.00 72.00 198 TRP A CA 1
ATOM 1532 C C . TRP A 1 198 ? -6.705 6.584 23.531 1.00 72.00 198 TRP A C 1
ATOM 1534 O O . TRP A 1 198 ? -6.996 7.774 23.409 1.00 72.00 198 TRP A O 1
ATOM 1544 N N . GLY A 1 199 ? -7.562 5.668 23.996 1.00 65.31 199 GLY A N 1
ATOM 1545 C CA . GLY A 1 199 ? -8.863 5.991 24.552 1.00 65.31 199 GLY A CA 1
ATOM 1546 C C . GLY A 1 199 ? -9.710 6.855 23.626 1.00 65.31 199 GLY A C 1
ATOM 1547 O O . GLY A 1 199 ? -10.255 7.854 24.090 1.00 65.31 199 GLY A O 1
ATOM 1548 N N . THR A 1 200 ? -9.881 6.486 22.346 1.00 60.69 200 THR A N 1
ATOM 1549 C CA . THR A 1 200 ? -10.744 7.218 21.387 1.00 60.69 200 THR A CA 1
ATOM 1550 C C . THR A 1 200 ? -12.242 7.129 21.719 1.00 60.69 200 THR A C 1
ATOM 1552 O O . THR A 1 200 ? -13.110 7.151 20.841 1.00 60.69 200 THR A O 1
ATOM 1555 N N . ARG A 1 201 ? -12.601 7.032 23.002 1.00 50.16 201 ARG A N 1
ATOM 1556 C CA . ARG A 1 201 ? -13.969 7.124 23.500 1.00 50.16 201 ARG A CA 1
ATOM 1557 C C . ARG A 1 201 ? -14.551 8.465 23.052 1.00 50.16 201 ARG A C 1
ATOM 1559 O O . ARG A 1 201 ? -14.062 9.534 23.405 1.00 50.16 201 ARG A O 1
ATOM 1566 N N . GLY A 1 202 ? -15.580 8.388 22.216 1.00 44.88 202 GLY A N 1
ATOM 1567 C CA . GLY A 1 202 ? -16.285 9.561 21.725 1.00 44.88 202 GLY A CA 1
ATOM 1568 C C . GLY A 1 202 ? -16.918 10.312 22.893 1.00 44.88 202 GLY A C 1
ATOM 1569 O O . GLY A 1 202 ? -17.598 9.707 23.715 1.00 44.88 202 GLY A O 1
ATOM 1570 N N . GLY A 1 203 ? -16.679 11.623 22.940 1.00 40.00 203 GLY A N 1
ATOM 1571 C CA . GLY A 1 203 ? -17.451 12.575 23.734 1.00 40.00 203 GLY A CA 1
ATOM 1572 C C . GLY A 1 203 ? -17.190 12.560 25.240 1.00 40.00 203 GLY A C 1
ATOM 1573 O O . GLY A 1 203 ? -17.983 11.992 25.979 1.00 40.00 203 GLY A O 1
ATOM 1574 N N . ARG A 1 204 ? -16.138 13.265 25.692 1.00 32.53 204 ARG A N 1
ATOM 1575 C CA . ARG A 1 204 ? -16.120 14.229 26.825 1.00 32.53 204 ARG A CA 1
ATOM 1576 C C . ARG A 1 204 ? -14.691 14.416 27.353 1.00 32.53 204 ARG A C 1
ATOM 1578 O O . ARG A 1 204 ? -14.138 13.526 27.972 1.00 32.53 204 ARG A O 1
ATOM 1585 N N . ALA A 1 205 ? -14.154 15.612 27.119 1.00 36.75 205 ALA A N 1
ATOM 1586 C CA . ALA A 1 205 ? -13.247 16.374 27.985 1.00 36.75 205 ALA A CA 1
ATOM 1587 C C . ALA A 1 205 ? -11.984 15.743 28.610 1.00 36.75 205 ALA A C 1
ATOM 1589 O O . ALA A 1 205 ? -11.391 16.420 29.440 1.00 36.75 205 ALA A O 1
ATOM 1590 N N . ASP A 1 206 ? -11.499 14.584 28.178 1.00 38.31 206 ASP A N 1
ATOM 1591 C CA . ASP A 1 206 ? -10.122 14.182 28.471 1.00 38.31 206 ASP A CA 1
ATOM 1592 C C . ASP A 1 206 ? -9.350 14.209 27.156 1.00 38.31 206 ASP A C 1
ATOM 1594 O O . ASP A 1 206 ? -9.548 13.386 26.263 1.00 38.31 206 ASP A O 1
ATOM 1598 N N . ALA A 1 207 ? -8.537 15.255 26.990 1.00 40.41 207 ALA A N 1
ATOM 1599 C CA . ALA A 1 207 ? -7.604 15.358 25.879 1.00 40.41 207 ALA A CA 1
ATOM 1600 C C . ALA A 1 207 ? -6.818 14.039 25.753 1.00 40.41 207 ALA A C 1
ATOM 1602 O O . ALA A 1 207 ? -6.563 13.401 26.783 1.00 40.41 207 ALA A O 1
ATOM 1603 N N . PRO A 1 208 ? -6.385 13.644 24.536 1.00 45.94 208 PRO A N 1
ATOM 1604 C CA . PRO A 1 208 ? -5.400 12.576 24.416 1.00 45.94 208 PRO A CA 1
ATOM 1605 C C . PRO A 1 208 ? -4.296 12.868 25.431 1.00 45.94 208 PRO A C 1
ATOM 1607 O O . PRO A 1 208 ? -3.936 14.043 25.588 1.00 45.94 208 PRO A O 1
ATOM 1610 N N . SER A 1 209 ? -3.790 11.848 26.138 1.00 45.09 209 SER A N 1
ATOM 1611 C CA . SER A 1 209 ? -2.628 12.031 27.019 1.00 45.09 209 SER A CA 1
ATOM 1612 C C . SER A 1 209 ? -1.624 12.934 26.289 1.00 45.09 209 SER A C 1
ATOM 1614 O O . SER A 1 209 ? -1.480 12.819 25.069 1.00 45.09 209 SER A O 1
ATOM 1616 N N . ALA A 1 210 ? -0.982 13.884 26.974 1.00 43.38 210 ALA A N 1
ATOM 1617 C CA . ALA A 1 210 ? -0.168 14.912 26.314 1.00 43.38 210 ALA A CA 1
ATOM 1618 C C . ALA A 1 210 ? 0.920 14.343 25.362 1.00 43.38 210 ALA A C 1
ATOM 1620 O O . ALA A 1 210 ? 1.438 15.075 24.522 1.00 43.38 210 ALA A O 1
ATOM 1621 N N . ALA A 1 211 ? 1.229 13.041 25.458 1.00 45.69 211 ALA A N 1
ATOM 1622 C CA . ALA A 1 211 ? 2.098 12.286 24.555 1.00 45.69 211 ALA A CA 1
ATOM 1623 C C . ALA A 1 211 ? 1.410 11.728 23.282 1.00 45.69 211 ALA A C 1
ATOM 1625 O O . ALA A 1 211 ? 2.075 11.535 22.268 1.00 45.69 211 ALA A O 1
ATOM 1626 N N . VAL A 1 212 ? 0.096 11.489 23.309 1.00 50.19 212 VAL A N 1
ATOM 1627 C CA . VAL A 1 212 ? -0.708 10.875 22.231 1.00 50.19 212 VAL A CA 1
ATOM 1628 C C . VAL A 1 212 ? -1.245 11.917 21.249 1.00 50.19 212 VAL A C 1
ATOM 1630 O O . VAL A 1 212 ? -1.354 11.645 20.052 1.00 50.19 212 VAL A O 1
ATOM 1633 N N . ALA A 1 213 ? -1.545 13.129 21.729 1.00 50.31 213 ALA A N 1
ATOM 1634 C CA . ALA A 1 213 ? -2.061 14.207 20.885 1.00 50.31 213 ALA A CA 1
ATOM 1635 C C . ALA A 1 213 ? -1.149 14.506 19.676 1.00 50.31 213 ALA A C 1
ATOM 1637 O O . ALA A 1 213 ? -1.680 14.564 18.571 1.00 50.31 213 ALA A O 1
ATOM 1638 N N . PRO A 1 214 ? 0.192 14.593 19.813 1.00 56.34 214 PRO A N 1
ATOM 1639 C CA . PRO A 1 214 ? 1.086 14.833 18.682 1.00 56.34 214 PRO A CA 1
ATOM 1640 C C . PRO A 1 214 ? 1.081 13.698 17.657 1.00 56.34 214 PRO A C 1
ATOM 1642 O O . PRO A 1 214 ? 1.073 13.970 16.466 1.00 56.34 214 PRO A O 1
ATOM 1645 N N . THR A 1 215 ? 1.055 12.433 18.088 1.00 55.56 215 THR A N 1
ATOM 1646 C CA . THR A 1 215 ? 1.086 11.273 17.179 1.00 55.56 215 THR A CA 1
ATOM 1647 C C . THR A 1 215 ? -0.237 11.096 16.443 1.00 55.56 215 THR A C 1
ATOM 1649 O O . THR A 1 215 ? -0.239 10.811 15.247 1.00 55.56 215 THR A O 1
ATOM 1652 N N . ARG A 1 216 ? -1.367 11.317 17.127 1.00 55.62 216 ARG A N 1
ATOM 1653 C CA . ARG A 1 216 ? -2.698 11.326 16.506 1.00 55.62 216 ARG A CA 1
ATOM 1654 C C . ARG A 1 216 ? -2.835 12.484 15.523 1.00 55.62 216 ARG A C 1
ATOM 1656 O O . ARG A 1 216 ? -3.293 12.271 14.406 1.00 55.62 216 ARG A O 1
ATOM 1663 N N . GLN A 1 217 ? -2.395 13.679 15.919 1.00 59.75 217 GLN A N 1
ATOM 1664 C CA . GLN A 1 217 ? -2.357 14.856 15.055 1.00 59.75 217 GLN A CA 1
ATOM 1665 C C . GLN A 1 217 ? -1.478 14.592 13.833 1.00 59.75 217 GLN A C 1
ATOM 1667 O O . GLN A 1 217 ? -1.924 14.824 12.722 1.00 59.75 217 GLN A O 1
ATOM 1672 N N . LEU A 1 218 ? -0.288 14.015 14.019 1.00 61.41 218 LEU A N 1
ATOM 1673 C CA . LEU A 1 218 ? 0.624 13.672 12.935 1.00 61.41 218 LEU A CA 1
ATOM 1674 C C . LEU A 1 218 ? 0.021 12.611 12.014 1.00 61.41 218 LEU A C 1
ATOM 1676 O O . LEU A 1 218 ? 0.093 12.769 10.810 1.00 61.41 218 LEU A O 1
ATOM 1680 N N . MET A 1 219 ? -0.608 11.548 12.524 1.00 57.66 219 MET A N 1
ATOM 1681 C CA . MET A 1 219 ? -1.276 10.565 11.661 1.00 57.66 219 MET A CA 1
ATOM 1682 C C . MET A 1 219 ? -2.451 11.168 10.896 1.00 57.66 219 MET A C 1
ATOM 1684 O O . MET A 1 219 ? -2.626 10.855 9.723 1.00 57.66 219 MET A O 1
ATOM 1688 N N . PHE A 1 220 ? -3.220 12.055 11.526 1.00 56.75 220 PHE A N 1
ATOM 1689 C CA . PHE A 1 220 ? -4.324 12.749 10.874 1.00 56.75 220 PHE A CA 1
ATOM 1690 C C . PHE A 1 220 ? -3.821 13.748 9.825 1.00 56.75 220 PHE A C 1
ATOM 1692 O O . PHE A 1 220 ? -4.341 13.783 8.717 1.00 56.75 220 PHE A O 1
ATOM 1699 N N . GLU A 1 221 ? -2.766 14.502 10.131 1.00 58.12 221 GLU A N 1
ATOM 1700 C CA . GLU A 1 221 ? -2.075 15.402 9.206 1.00 58.12 221 GLU A CA 1
ATOM 1701 C C . GLU A 1 221 ? -1.403 14.629 8.078 1.00 58.12 221 GLU A C 1
ATOM 1703 O O . GLU A 1 221 ? -1.451 15.068 6.944 1.00 58.12 221 GLU A O 1
ATOM 1708 N N . LEU A 1 222 ? -0.837 13.453 8.338 1.00 59.56 222 LEU A N 1
ATOM 1709 C CA . LEU A 1 222 ? -0.252 12.589 7.320 1.00 59.56 222 LEU A CA 1
ATOM 1710 C C . LEU A 1 222 ? -1.320 11.955 6.443 1.00 59.56 222 LEU A C 1
ATOM 1712 O O . LEU A 1 222 ? -1.133 11.879 5.234 1.00 59.56 222 LEU A O 1
ATOM 1716 N N . GLN A 1 223 ? -2.439 11.522 7.019 1.00 54.00 223 GLN A N 1
ATOM 1717 C CA . GLN A 1 223 ? -3.587 11.061 6.254 1.00 54.00 223 GLN A CA 1
ATOM 1718 C C . GLN A 1 223 ? -4.125 12.204 5.403 1.00 54.00 223 GLN A C 1
ATOM 1720 O O . GLN A 1 223 ? -4.313 12.005 4.210 1.00 54.00 223 GLN A O 1
ATOM 1725 N N . TRP A 1 224 ? -4.288 13.404 5.959 1.00 50.66 224 TRP A N 1
ATOM 1726 C CA . TRP A 1 224 ? -4.661 14.616 5.231 1.00 50.66 224 TRP A CA 1
ATOM 1727 C C . TRP A 1 224 ? -3.646 14.959 4.130 1.00 50.66 224 TRP A C 1
ATOM 1729 O O . TRP A 1 224 ? -4.023 15.182 2.986 1.00 50.66 224 TRP A O 1
ATOM 1739 N N . GLU A 1 225 ? -2.347 14.899 4.405 1.00 51.72 225 GLU A N 1
ATOM 1740 C CA . GLU A 1 225 ? -1.279 15.159 3.437 1.00 51.72 225 GLU A CA 1
ATOM 1741 C C . GLU A 1 225 ? -1.247 14.103 2.321 1.00 51.72 225 GLU A C 1
ATOM 1743 O O . GLU A 1 225 ? -1.098 14.426 1.142 1.00 51.72 225 GLU A O 1
ATOM 1748 N N . CYS A 1 226 ? -1.467 12.833 2.660 1.00 47.03 226 CYS A N 1
ATOM 1749 C CA . CYS A 1 226 ? -1.523 11.734 1.702 1.00 47.03 226 CYS A CA 1
ATOM 1750 C C . CYS A 1 226 ? -2.823 11.734 0.881 1.00 47.03 226 CYS A C 1
ATOM 1752 O O . CYS A 1 226 ? -2.784 11.384 -0.297 1.00 47.03 226 CYS A O 1
ATOM 1754 N N . THR A 1 227 ? -3.960 12.131 1.468 1.00 43.97 227 THR A N 1
ATOM 1755 C CA . THR A 1 227 ? -5.288 12.095 0.823 1.00 43.97 227 THR A CA 1
ATOM 1756 C C . THR A 1 227 ? -5.633 13.383 0.079 1.00 43.97 227 THR A C 1
ATOM 1758 O O . THR A 1 227 ? -6.100 13.306 -1.054 1.00 43.97 227 THR A O 1
ATOM 1761 N N . GLN A 1 228 ? -5.370 14.555 0.664 1.00 42.19 228 GLN A N 1
ATOM 1762 C CA . GLN A 1 228 ? -5.659 15.873 0.081 1.00 42.19 228 GLN A CA 1
ATOM 1763 C C . GLN A 1 228 ? -4.449 16.468 -0.632 1.00 42.19 228 GLN A C 1
ATOM 1765 O O . GLN A 1 228 ? -4.576 17.024 -1.725 1.00 42.19 228 GLN A O 1
ATOM 1770 N N . ASN A 1 229 ? -3.260 16.357 -0.032 1.00 43.03 229 ASN A N 1
ATOM 1771 C CA . ASN A 1 229 ? -2.063 16.956 -0.613 1.00 43.03 229 ASN A CA 1
ATOM 1772 C C . ASN A 1 229 ? -1.335 16.052 -1.603 1.00 43.03 229 ASN A C 1
ATOM 1774 O O . ASN A 1 229 ? -0.478 16.570 -2.321 1.00 43.03 229 ASN A O 1
ATOM 1778 N N . GLN A 1 230 ? -1.734 14.776 -1.691 1.00 46.34 230 GLN A N 1
ATOM 1779 C CA . GLN A 1 230 ? -1.349 13.797 -2.699 1.00 46.34 230 GLN A CA 1
ATOM 1780 C C . GLN A 1 230 ? 0.031 14.105 -3.288 1.00 46.34 230 GLN A C 1
ATOM 1782 O O . GLN A 1 230 ? 0.158 14.751 -4.334 1.00 46.34 230 GLN A O 1
ATOM 1787 N N . ILE A 1 231 ? 1.081 13.565 -2.658 1.00 44.59 231 ILE A N 1
ATOM 1788 C CA . ILE A 1 231 ? 2.437 13.447 -3.234 1.00 44.59 231 ILE A CA 1
ATOM 1789 C C . ILE A 1 231 ? 2.417 12.491 -4.453 1.00 44.59 231 ILE A C 1
ATOM 1791 O O . ILE A 1 231 ? 3.375 11.794 -4.781 1.00 44.59 231 ILE A O 1
ATOM 1795 N N . THR A 1 232 ? 1.289 12.405 -5.148 1.00 47.22 232 THR A N 1
ATOM 1796 C CA . THR A 1 232 ? 1.146 11.760 -6.427 1.00 47.22 232 THR A CA 1
ATOM 1797 C C . THR A 1 232 ? 1.889 12.658 -7.407 1.00 47.22 232 THR A C 1
ATOM 1799 O O . THR A 1 232 ? 1.514 13.821 -7.582 1.00 47.22 232 THR A O 1
ATOM 1802 N N . PRO A 1 233 ? 2.919 12.165 -8.112 1.00 47.59 233 PRO A N 1
ATOM 1803 C CA . PRO A 1 233 ? 3.582 12.944 -9.157 1.00 47.59 233 PRO A CA 1
ATOM 1804 C C . PRO A 1 233 ? 2.600 13.454 -10.232 1.00 47.59 233 PRO A C 1
ATOM 1806 O O . PRO A 1 233 ? 2.926 14.369 -10.977 1.00 47.59 233 PRO A O 1
ATOM 1809 N N . LEU A 1 234 ? 1.374 12.919 -10.270 1.00 48.34 234 LEU A N 1
ATOM 1810 C CA . LEU A 1 234 ? 0.231 13.395 -11.051 1.00 48.34 234 LEU A CA 1
ATOM 1811 C C . LEU A 1 234 ? -0.262 14.797 -10.664 1.00 48.34 234 LEU A C 1
ATOM 1813 O O . LEU A 1 234 ? -0.657 15.541 -11.554 1.00 48.34 234 LEU A O 1
ATOM 1817 N N . ARG A 1 235 ? -0.151 15.226 -9.399 1.00 52.41 235 ARG A N 1
ATOM 1818 C CA . ARG A 1 235 ? -0.531 16.589 -8.986 1.00 52.41 235 ARG A CA 1
ATOM 1819 C C . ARG A 1 235 ? 0.424 17.655 -9.527 1.00 52.41 235 ARG A C 1
ATOM 1821 O O . ARG A 1 235 ? 0.023 18.787 -9.788 1.00 52.41 235 ARG A O 1
ATOM 1828 N N . ILE A 1 236 ? 1.687 17.289 -9.769 1.00 56.25 236 ILE A N 1
ATOM 1829 C CA . ILE A 1 236 ? 2.634 18.134 -10.515 1.00 56.25 236 ILE A CA 1
ATOM 1830 C C . ILE A 1 236 ? 2.095 18.366 -11.934 1.00 56.25 236 ILE A C 1
ATOM 1832 O O . ILE A 1 236 ? 2.183 19.482 -12.442 1.00 56.25 236 ILE A O 1
ATOM 1836 N N . TYR A 1 237 ? 1.481 17.349 -12.550 1.00 52.75 237 TYR A N 1
ATOM 1837 C CA . TYR A 1 237 ? 0.860 17.464 -13.869 1.00 52.75 237 TYR A CA 1
ATOM 1838 C C . TYR A 1 237 ? -0.441 18.248 -13.855 1.00 52.75 237 TYR A C 1
ATOM 1840 O O . TYR A 1 237 ? -0.573 19.137 -14.686 1.00 52.75 237 TYR A O 1
ATOM 1848 N N . THR A 1 238 ? -1.371 17.987 -12.936 1.00 55.84 238 THR A N 1
ATOM 1849 C CA . THR A 1 238 ? -2.637 18.739 -12.883 1.00 55.84 238 THR A CA 1
ATOM 1850 C C . THR A 1 238 ? -2.396 20.216 -12.571 1.00 55.84 238 THR A C 1
ATOM 1852 O O . THR A 1 238 ? -2.993 21.073 -13.217 1.00 55.84 238 THR A O 1
ATOM 1855 N N . ASN A 1 239 ? -1.434 20.550 -11.700 1.00 54.94 239 ASN A N 1
ATOM 1856 C CA . ASN A 1 239 ? -1.011 21.937 -11.468 1.00 54.94 239 ASN A CA 1
ATOM 1857 C C . ASN A 1 239 ? -0.304 22.568 -12.677 1.00 54.94 239 ASN A C 1
ATOM 1859 O O . ASN A 1 239 ? -0.465 23.760 -12.929 1.00 54.94 239 ASN A O 1
ATOM 1863 N N . LEU A 1 240 ? 0.500 21.805 -13.424 1.00 54.16 240 LEU A N 1
ATOM 1864 C CA . LEU A 1 240 ? 1.146 22.304 -14.640 1.00 54.16 240 LEU A CA 1
ATOM 1865 C C . LEU A 1 240 ? 0.117 22.530 -15.758 1.00 54.16 240 LEU A C 1
ATOM 1867 O O . LEU A 1 240 ? 0.152 23.564 -16.414 1.00 54.16 240 LEU A O 1
ATOM 1871 N N . LEU A 1 241 ? -0.812 21.593 -15.955 1.00 55.50 241 LEU A N 1
ATOM 1872 C CA . LEU A 1 241 ? -1.857 21.653 -16.977 1.00 55.50 241 LEU A CA 1
ATOM 1873 C C . LEU A 1 241 ? -2.883 22.753 -16.672 1.00 55.50 241 LEU A C 1
ATOM 1875 O O . LEU A 1 241 ? -3.187 23.549 -17.556 1.00 55.50 241 LEU A O 1
ATOM 1879 N N . SER A 1 242 ? -3.319 22.894 -15.415 1.00 55.81 242 SER A N 1
ATOM 1880 C CA . SER A 1 242 ? -4.222 23.979 -14.999 1.00 55.81 242 SER A CA 1
ATOM 1881 C C . SER A 1 242 ? -3.579 25.363 -15.139 1.00 55.81 242 SER A C 1
ATOM 1883 O O . SER A 1 242 ? -4.236 26.313 -15.569 1.00 55.81 242 SER A O 1
ATOM 1885 N N . ARG A 1 243 ? -2.270 25.487 -14.868 1.00 51.84 243 ARG A N 1
ATOM 1886 C CA . ARG A 1 243 ? -1.499 26.720 -15.119 1.00 51.84 243 ARG A CA 1
ATOM 1887 C C . ARG A 1 243 ? -1.302 27.018 -16.602 1.00 51.84 243 ARG A C 1
ATOM 1889 O O . ARG A 1 243 ? -1.171 28.185 -16.962 1.00 51.84 243 ARG A O 1
ATOM 1896 N N . LEU A 1 244 ? -1.269 25.992 -17.450 1.00 50.16 244 LEU A N 1
ATOM 1897 C CA . LEU A 1 244 ? -1.102 26.139 -18.895 1.00 50.16 244 LEU A CA 1
ATOM 1898 C C . LEU A 1 244 ? -2.418 26.434 -19.638 1.00 50.16 244 LEU A C 1
ATOM 1900 O O . LEU A 1 244 ? -2.339 26.735 -20.826 1.00 50.16 244 LEU A O 1
ATOM 1904 N N . ARG A 1 245 ? -3.587 26.423 -18.964 1.00 42.09 245 ARG A N 1
ATOM 1905 C CA . ARG A 1 245 ? -4.927 26.638 -19.565 1.00 42.09 245 ARG A CA 1
ATOM 1906 C C . ARG A 1 245 ? -5.084 25.904 -20.910 1.00 42.09 245 ARG A C 1
ATOM 1908 O O . ARG A 1 245 ? -5.414 26.523 -21.922 1.00 42.09 245 ARG A O 1
ATOM 1915 N N . ILE A 1 246 ? -4.799 24.604 -20.914 1.00 46.41 246 ILE A N 1
ATOM 1916 C CA . ILE A 1 246 ? -5.114 23.694 -22.027 1.00 46.41 246 ILE A CA 1
ATOM 1917 C C . ILE A 1 246 ? -6.290 22.832 -21.598 1.00 46.41 246 ILE A C 1
ATOM 1919 O O . ILE A 1 246 ? -6.243 22.362 -20.439 1.00 46.41 246 ILE A O 1
#

Radius of gyration: 24.85 Å; Cα contacts (8 Å, |Δi|>4): 162; chains: 1; bounding box: 52×60×60 Å

pLDDT: mean 78.53, std 16.59, range [32.53, 96.56]

InterPro domains:
  IPR001128 Cytochrome P450 [PF00067] (35-204)
  IPR036396 Cytochrome P450 superfamily [G3DSA:1.10.630.10] (19-246)
  IPR036396 Cytochrome P450 superfamily [SSF48264] (27-206)
  IPR039983 Cholesterol 24-hydroxylase [PTHR24293] (13-199)

Organism: Polarella glacialis (NCBI:txid89957)

Foldseek 3Di:
DDVVVVVVCCVVVVVVVVVVCVVVVVVPDDPDDAFAEDDADPPAWCLVVQADCPDPPRDHRVVVVVVVCVVSVQAKHKTAGPPQGIDIDGRDPVVVCCDCPVVNDADDPVVVVCCVVQPPQHLSRDDDPSVVVVCVVCVVCVDPVNVVVCPVVLVVLVVLLVVVVVVCVVVVHDDDPVVSVVLSVVQSCCCSVVVDGQPVRPDDDDDRDPVVNVVVVVVVVVCCCCSVVNPPVSVVVVVVCVVVVD

Nearest PDB structures (foldseek):
  4k9x-assembly1_A  TM=7.941E-01  e=1.616E-05  Homo sapiens
  2v0m-assembly4_D  TM=7.866E-01  e=7.963E-05  Homo sapiens
  3tjs-assembly1_A  TM=6.990E-01  e=3.814E-05  Homo sapiens
  6l8i-assembly1_A  TM=7.402E-01  e=9.572E-05  Arabidopsis thaliana
  5veu-assembly12_L  TM=6.752E-01  e=5.860E-05  Homo sapiens

Secondary structure (DSSP, 8-state):
--HHHHHHHHHHHHHHHHHHHHHHHHHTS-SSPPPP----BTTTBTGGGS--TTSTT---HHHHHHHHHHHTTTSEEEEEETTTEEEEEE-SHHHHHIIIIIS-PPPPGGGGGGHHHH-TT-TTT--HHHHHHHHHHHGGGGSHHHHHHHHHHHHHHHHHHHHHHHHHHHHT----HHHHHHHHHHHHHIIIII-------SSSS--S-TTHHHHHHHHHHHHHHHHTS---HHHHHHHHHHHHT-

Mean predicted aligned error: 11.89 Å